Protein AF-A0A0L0FV87-F1 (afdb_monomer_lite)

Foldseek 3Di:
DPDPDDDDDDDDDDDDDDDPDPWDPPDPDGDDPPDDDADADPQADDPPPDDFDQDPVRDTDDHDNNLVVVLVFLLQFQAEKEWEALAADQQFFSDDDPPDDTDGNLRSVLVNLVSVYAYEYEYAAPDDDPDDPDDDDDCVPVRCLVVSCVSCVPRPRYHRDHDFDDDPPDDVCSNVDIPHWGKMWGWHDDPDPPDIDIDMDTDNDGNDPPD

pLDDT: mean 87.86, std 15.11, range [37.78, 98.88]

Structure (mmCIF, N/CA/C/O backbone):
data_AF-A0A0L0FV87-F1
#
_entry.id   AF-A0A0L0FV87-F1
#
loop_
_atom_site.group_PDB
_atom_site.id
_atom_site.type_symbol
_atom_site.label_atom_id
_atom_site.label_alt_id
_atom_site.label_comp_id
_atom_site.label_asym_id
_atom_site.label_entity_id
_atom_site.label_seq_id
_atom_site.pdbx_PDB_ins_code
_atom_site.Cartn_x
_atom_site.Cartn_y
_atom_site.Cartn_z
_atom_site.occupancy
_atom_site.B_iso_or_equiv
_atom_site.auth_seq_id
_atom_site.auth_comp_id
_atom_site.auth_asym_id
_atom_site.auth_atom_id
_atom_site.pdbx_PDB_model_num
ATOM 1 N N . ASP A 1 1 ? 39.972 -12.779 -46.687 1.00 51.38 1 ASP A N 1
ATOM 2 C CA . ASP A 1 1 ? 38.586 -12.333 -46.906 1.00 51.38 1 ASP A CA 1
ATOM 3 C C . ASP A 1 1 ? 37.640 -13.515 -46.941 1.00 51.38 1 ASP A C 1
ATOM 5 O O . ASP A 1 1 ? 37.664 -14.279 -47.894 1.00 51.38 1 ASP A O 1
ATOM 9 N N . ALA A 1 2 ? 36.873 -13.722 -45.868 1.00 57.19 2 ALA A N 1
ATOM 10 C CA . ALA A 1 2 ? 35.775 -14.685 -45.876 1.00 57.19 2 ALA A CA 1
ATOM 11 C C . ALA A 1 2 ? 34.543 -14.013 -46.504 1.00 57.19 2 ALA A C 1
ATOM 13 O O . ALA A 1 2 ? 34.156 -12.920 -46.086 1.00 57.19 2 ALA A O 1
ATOM 14 N N . ASP A 1 3 ? 33.984 -14.656 -47.527 1.00 66.50 3 ASP A N 1
ATOM 15 C CA . ASP A 1 3 ? 32.823 -14.216 -48.299 1.00 66.50 3 ASP A CA 1
ATOM 16 C C . ASP A 1 3 ? 31.587 -14.047 -47.391 1.00 66.50 3 ASP A C 1
ATOM 18 O O . ASP A 1 3 ? 31.070 -15.010 -46.827 1.00 66.50 3 ASP A O 1
ATOM 22 N N . LYS A 1 4 ? 31.136 -12.798 -47.217 1.00 66.44 4 LYS A N 1
ATOM 23 C CA . LYS A 1 4 ? 29.995 -12.398 -46.372 1.00 66.44 4 LYS A CA 1
ATOM 24 C C . LYS A 1 4 ? 28.644 -12.486 -47.108 1.00 66.44 4 LYS A C 1
ATOM 26 O O . LYS A 1 4 ? 27.713 -11.778 -46.733 1.00 66.44 4 LYS A O 1
ATOM 31 N N . SER A 1 5 ? 28.520 -13.262 -48.187 1.00 66.75 5 SER A N 1
ATOM 32 C CA . SER A 1 5 ? 27.417 -13.075 -49.143 1.00 66.75 5 SER A CA 1
ATOM 33 C C . SER A 1 5 ? 26.084 -13.768 -48.833 1.00 66.75 5 SER A C 1
ATOM 35 O O . SER A 1 5 ? 25.126 -13.495 -49.553 1.00 66.75 5 SER A O 1
ATOM 37 N N . ARG A 1 6 ? 25.947 -14.638 -47.816 1.00 73.44 6 ARG A N 1
ATOM 38 C CA . ARG A 1 6 ? 24.684 -15.392 -47.611 1.00 73.44 6 ARG A CA 1
ATOM 39 C C . ARG A 1 6 ? 24.345 -15.651 -46.143 1.00 73.44 6 ARG A C 1
ATOM 41 O O . ARG A 1 6 ? 24.712 -16.680 -45.588 1.00 73.44 6 ARG A O 1
ATOM 48 N N . GLY A 1 7 ? 23.632 -14.715 -45.522 1.00 82.56 7 GLY A N 1
ATOM 49 C CA . GLY A 1 7 ? 22.890 -14.979 -44.288 1.00 82.56 7 GLY A CA 1
ATOM 50 C C . GLY A 1 7 ? 21.449 -15.360 -44.627 1.00 82.56 7 GLY A C 1
ATOM 51 O O . GLY A 1 7 ? 20.784 -14.614 -45.341 1.00 82.56 7 GLY A O 1
ATOM 52 N N . GLU A 1 8 ? 20.972 -16.495 -44.123 1.00 84.75 8 GLU A N 1
ATOM 53 C CA . GLU A 1 8 ? 19.568 -16.915 -44.215 1.00 84.75 8 GLU A CA 1
ATOM 54 C C . GLU A 1 8 ? 18.928 -16.850 -42.822 1.00 84.75 8 GLU A C 1
ATOM 56 O O . GLU A 1 8 ? 19.581 -17.142 -41.817 1.00 84.75 8 GLU A O 1
ATOM 61 N N . ILE A 1 9 ? 17.656 -16.446 -42.748 1.00 88.81 9 ILE A N 1
ATOM 62 C CA . ILE A 1 9 ? 16.870 -16.437 -41.509 1.00 88.81 9 ILE A CA 1
ATOM 63 C C . ILE A 1 9 ? 15.623 -17.300 -41.699 1.00 88.81 9 ILE A C 1
ATOM 65 O O . ILE A 1 9 ? 14.860 -17.109 -42.645 1.00 88.81 9 ILE A O 1
ATOM 69 N N . HIS A 1 10 ? 15.420 -18.255 -40.794 1.00 90.12 10 HIS A N 1
ATOM 70 C CA . HIS A 1 10 ? 14.255 -19.136 -40.791 1.00 90.12 10 HIS A CA 1
ATOM 71 C C . HIS A 1 10 ? 13.263 -18.653 -39.732 1.00 90.12 10 HIS A C 1
ATOM 73 O O . HIS A 1 10 ? 13.571 -18.663 -38.542 1.00 90.12 10 HIS A O 1
ATOM 79 N N . LEU A 1 11 ? 12.079 -18.224 -40.170 1.00 94.25 11 LEU A N 1
ATOM 80 C CA . LEU A 1 11 ? 11.005 -17.713 -39.317 1.00 94.25 11 LEU A CA 1
ATOM 81 C C . LEU A 1 11 ? 9.706 -18.470 -39.614 1.00 94.25 11 LEU A C 1
ATOM 83 O O . LEU A 1 11 ? 9.438 -18.804 -40.767 1.00 94.25 11 LEU A O 1
ATOM 87 N N . SER A 1 12 ? 8.894 -18.692 -38.578 1.00 94.19 12 SER A N 1
ATOM 88 C CA . SER A 1 12 ? 7.494 -19.111 -38.704 1.00 94.19 12 SER A CA 1
ATOM 89 C C . SER A 1 12 ? 6.599 -18.025 -38.121 1.00 94.19 12 SER A C 1
ATOM 91 O O . SER A 1 12 ? 6.931 -17.441 -37.089 1.00 94.19 12 SER A O 1
ATOM 93 N N . ILE A 1 13 ? 5.477 -17.754 -38.782 1.00 95.06 13 ILE A N 1
ATOM 94 C CA . ILE A 1 13 ? 4.481 -16.774 -38.353 1.00 95.06 13 ILE A CA 1
ATOM 95 C C . ILE A 1 13 ? 3.130 -17.481 -38.341 1.00 95.06 13 ILE A C 1
ATOM 97 O O . ILE A 1 13 ? 2.745 -18.107 -39.328 1.00 95.06 13 ILE A O 1
ATOM 101 N N . HIS A 1 14 ? 2.419 -17.354 -37.226 1.00 92.12 14 HIS A N 1
ATOM 102 C CA . HIS A 1 14 ? 1.060 -17.847 -37.053 1.00 92.12 14 HIS A CA 1
ATOM 103 C C . HIS A 1 14 ? 0.159 -16.661 -36.716 1.00 92.12 14 HIS A C 1
ATOM 105 O O . HIS A 1 14 ? 0.528 -15.815 -35.904 1.00 92.12 14 HIS A O 1
ATOM 111 N N . TYR A 1 15 ? -0.992 -16.591 -37.376 1.00 93.50 15 TYR A N 1
ATOM 112 C CA . TYR A 1 15 ? -2.025 -15.594 -37.127 1.00 93.50 15 TYR A CA 1
ATOM 113 C C . TYR A 1 15 ? -3.210 -16.271 -36.447 1.00 93.50 15 TYR A C 1
ATOM 115 O O . TYR A 1 15 ? -3.633 -17.342 -36.888 1.00 93.50 15 TYR A O 1
ATOM 123 N N . THR A 1 16 ? -3.735 -15.623 -35.415 1.00 87.50 16 THR A N 1
ATOM 124 C CA . THR A 1 16 ? -4.948 -16.029 -34.707 1.00 87.50 16 THR A CA 1
ATOM 125 C C . THR A 1 16 ? -5.867 -14.814 -34.650 1.00 87.50 16 THR A C 1
ATOM 127 O O . THR A 1 16 ? -5.410 -13.720 -34.309 1.00 87.50 16 THR A O 1
ATOM 130 N N . ASP A 1 17 ? -7.138 -14.995 -35.012 1.00 89.69 17 ASP A N 1
ATOM 131 C CA . ASP A 1 17 ? -8.168 -13.972 -34.823 1.00 89.69 17 ASP A CA 1
ATOM 132 C C . ASP A 1 17 ? -8.374 -13.682 -33.328 1.00 89.69 17 ASP A C 1
ATOM 134 O O . ASP A 1 17 ? -8.123 -14.536 -32.478 1.00 89.69 17 ASP A O 1
ATOM 138 N N . SER A 1 18 ? -8.819 -12.471 -32.990 1.00 85.50 18 SER A N 1
ATOM 139 C CA . SER A 1 18 ? -9.121 -12.127 -31.598 1.00 85.50 18 SER A CA 1
ATOM 140 C C . SER A 1 18 ? -10.322 -12.925 -31.094 1.00 85.50 18 SER A C 1
ATOM 142 O O . SER A 1 18 ? -11.379 -12.903 -31.727 1.00 85.50 18 SER A O 1
ATOM 144 N N . GLU A 1 19 ? -10.180 -13.560 -29.936 1.00 84.00 19 GLU A N 1
ATOM 145 C CA . GLU A 1 19 ? -11.282 -14.189 -29.209 1.00 84.00 19 GLU A CA 1
ATOM 146 C C . GLU A 1 19 ? -11.820 -13.234 -28.132 1.00 84.00 19 GLU A C 1
ATOM 148 O O . GLU A 1 19 ? -11.067 -12.443 -27.559 1.00 84.00 19 GLU A O 1
ATOM 153 N N . ASP A 1 20 ? -13.125 -13.307 -27.855 1.00 80.88 20 ASP A N 1
ATOM 154 C CA . ASP A 1 20 ? -13.758 -12.580 -26.749 1.00 80.88 20 ASP A CA 1
ATOM 155 C C . ASP A 1 20 ? -13.555 -13.358 -25.436 1.00 80.88 20 ASP A C 1
ATOM 157 O O . ASP A 1 20 ? -14.453 -14.061 -24.966 1.00 80.88 20 ASP A O 1
ATOM 161 N N . ASP A 1 21 ? -12.364 -13.237 -24.848 1.00 85.19 21 ASP A N 1
ATOM 162 C CA . ASP A 1 21 ? -12.059 -13.711 -23.493 1.00 85.19 21 ASP A CA 1
ATOM 163 C C . ASP A 1 21 ? -11.802 -12.521 -22.550 1.00 85.19 21 ASP A C 1
ATOM 165 O O . ASP A 1 21 ? -11.251 -11.486 -22.932 1.00 85.19 21 ASP A O 1
ATOM 169 N N . ILE A 1 22 ? -12.233 -12.659 -21.297 1.00 87.50 22 ILE A N 1
ATOM 170 C CA . ILE A 1 22 ? -11.966 -11.701 -20.222 1.00 87.50 22 ILE A CA 1
ATOM 171 C C . ILE A 1 22 ? -10.586 -11.914 -19.589 1.00 87.50 22 ILE A C 1
ATOM 173 O O . ILE A 1 22 ? -10.073 -11.004 -18.931 1.00 87.50 22 ILE A O 1
ATOM 177 N N . GLU A 1 23 ? -9.997 -13.106 -19.730 1.00 90.94 23 GLU A N 1
ATOM 178 C CA . GLU A 1 23 ? -8.660 -13.403 -19.227 1.00 90.94 23 GLU A CA 1
ATOM 179 C C . GLU A 1 23 ? -7.575 -12.904 -20.182 1.00 90.94 23 GLU A C 1
ATOM 181 O O . GLU A 1 23 ? -7.636 -13.080 -21.394 1.00 90.94 23 GLU A O 1
ATOM 186 N N . VAL A 1 24 ? -6.553 -12.256 -19.616 1.00 91.06 24 VAL A N 1
ATOM 187 C CA . VAL A 1 24 ? -5.403 -11.777 -20.386 1.00 91.06 24 VAL A CA 1
ATOM 188 C C . VAL A 1 24 ? -4.385 -12.921 -20.503 1.00 91.06 24 VAL A C 1
ATOM 190 O O . VAL A 1 24 ? -3.790 -13.289 -19.479 1.00 91.06 24 VAL A O 1
ATOM 193 N N . PRO A 1 25 ? -4.145 -13.469 -21.712 1.00 89.88 25 PRO A N 1
ATOM 194 C CA . PRO A 1 25 ? -3.215 -14.577 -21.906 1.00 89.88 25 PRO A CA 1
ATOM 195 C C . PRO A 1 25 ? -1.758 -14.147 -21.676 1.00 89.88 25 PRO A C 1
ATOM 197 O O . PRO A 1 25 ? -1.435 -12.959 -21.644 1.00 89.88 25 PRO A O 1
ATOM 200 N N . ASP A 1 26 ? -0.867 -15.129 -21.517 1.00 91.00 26 ASP A N 1
ATOM 201 C CA . ASP A 1 26 ? 0.590 -14.942 -21.400 1.00 91.00 26 ASP A CA 1
ATOM 202 C C . ASP A 1 26 ? 1.045 -13.992 -20.271 1.00 91.00 26 ASP A C 1
ATOM 204 O O . ASP A 1 26 ? 2.092 -13.341 -20.342 1.00 91.00 26 ASP A O 1
ATOM 208 N N . THR A 1 27 ? 0.277 -13.927 -19.182 1.00 95.62 27 THR A N 1
ATOM 209 C CA . THR A 1 27 ? 0.610 -13.133 -17.995 1.00 95.62 27 THR A CA 1
ATOM 210 C C . THR A 1 27 ? 1.276 -13.975 -16.903 1.00 95.62 27 THR A C 1
ATOM 212 O O . THR A 1 27 ? 1.050 -15.174 -16.763 1.00 95.62 27 THR A O 1
ATOM 215 N N . TYR A 1 28 ? 2.130 -13.341 -16.089 1.00 96.88 28 TYR A N 1
ATOM 216 C CA . TYR A 1 28 ? 2.837 -14.026 -14.995 1.00 96.88 28 TYR A CA 1
ATOM 217 C C . TYR A 1 28 ? 1.890 -14.519 -13.885 1.00 96.88 28 TYR A C 1
ATOM 219 O O . TYR A 1 28 ? 2.163 -15.526 -13.233 1.00 96.88 28 TYR A O 1
ATOM 227 N N . PHE A 1 29 ? 0.790 -13.797 -13.649 1.00 95.25 29 PHE A N 1
ATOM 228 C CA . PHE A 1 29 ? -0.231 -14.165 -12.674 1.00 95.25 29 PHE A CA 1
ATOM 229 C C . PHE A 1 29 ? -1.539 -14.481 -13.406 1.00 95.25 29 PHE A C 1
ATOM 231 O O . PHE A 1 29 ? -2.078 -13.568 -14.027 1.00 95.25 29 PHE A O 1
ATOM 238 N N . PRO A 1 30 ? -2.069 -15.713 -13.295 1.00 94.06 30 PRO A N 1
ATOM 239 C CA . PRO A 1 30 ? -3.343 -16.067 -13.915 1.00 94.06 30 PRO A CA 1
ATOM 240 C C . PRO A 1 30 ? -4.512 -15.366 -13.215 1.00 94.06 30 PRO A C 1
ATOM 242 O O . PRO A 1 30 ? -4.378 -14.902 -12.069 1.00 94.06 30 PRO A O 1
ATOM 245 N N . MET A 1 31 ? -5.675 -15.337 -13.870 1.00 93.88 31 MET A N 1
ATOM 246 C CA . MET A 1 31 ? -6.897 -14.820 -13.266 1.00 93.88 31 MET A CA 1
ATOM 247 C C . MET A 1 31 ? -7.238 -15.587 -11.981 1.00 93.88 31 MET A C 1
ATOM 249 O O . MET A 1 31 ? -7.059 -16.800 -11.863 1.00 93.88 31 MET A O 1
ATOM 253 N N . ARG A 1 32 ? -7.724 -14.858 -10.972 1.00 93.69 32 ARG A N 1
ATOM 254 C CA . ARG A 1 32 ? -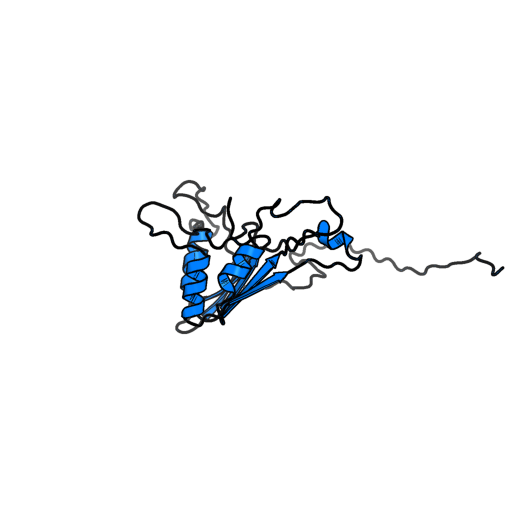8.222 -15.441 -9.723 1.00 93.69 32 ARG A CA 1
ATOM 255 C C . ARG A 1 32 ? -9.692 -15.113 -9.558 1.00 93.69 32 ARG A C 1
ATOM 257 O O . ARG A 1 32 ? -10.078 -13.947 -9.584 1.00 93.69 32 ARG A O 1
ATOM 264 N N . GLU A 1 33 ? -10.486 -16.139 -9.306 1.00 92.56 33 GLU A N 1
ATOM 265 C CA . GLU A 1 33 ? -11.911 -15.995 -9.032 1.00 92.56 33 GLU A CA 1
ATOM 266 C C . GLU A 1 33 ? -12.184 -15.741 -7.544 1.00 92.56 33 GLU A C 1
ATOM 268 O O . GLU A 1 33 ? -11.339 -15.975 -6.676 1.00 92.56 33 GLU A O 1
ATOM 273 N N . ASN A 1 34 ? -13.402 -15.287 -7.237 1.00 91.88 34 ASN A N 1
ATOM 274 C CA . ASN A 1 34 ? -13.899 -15.086 -5.868 1.00 91.88 34 ASN A CA 1
ATOM 275 C C . ASN A 1 34 ? -13.109 -14.051 -5.036 1.00 91.88 34 ASN A C 1
ATOM 277 O O . ASN A 1 34 ? -13.211 -14.014 -3.807 1.00 91.88 34 ASN A O 1
ATOM 281 N N . GLY A 1 35 ? -12.336 -13.184 -5.697 1.00 90.12 35 GLY A N 1
ATOM 282 C CA . GLY A 1 35 ? -11.713 -12.017 -5.081 1.00 90.12 35 GLY A CA 1
ATOM 283 C C . GLY A 1 35 ? -12.731 -10.912 -4.791 1.00 90.12 35 GLY A C 1
ATOM 284 O O . GLY A 1 35 ? -13.711 -10.741 -5.514 1.00 90.12 35 GLY A O 1
ATOM 285 N N . LYS A 1 36 ? -12.484 -10.124 -3.741 1.00 92.50 36 LYS A N 1
ATOM 286 C CA . LYS A 1 36 ? -13.238 -8.895 -3.472 1.00 92.50 36 LYS A CA 1
ATOM 287 C C . LYS A 1 36 ? -12.336 -7.692 -3.708 1.00 92.50 36 LYS A C 1
ATOM 289 O O . LYS A 1 36 ? -11.344 -7.528 -3.002 1.00 92.50 36 LYS A O 1
ATOM 294 N N . CYS A 1 37 ? -12.698 -6.873 -4.687 1.00 93.94 37 CYS A N 1
ATOM 295 C CA . CYS A 1 37 ? -12.021 -5.620 -4.994 1.00 93.94 37 CYS A CA 1
ATOM 296 C C . CYS A 1 37 ? -12.815 -4.450 -4.406 1.00 93.94 37 CYS A C 1
ATOM 298 O O . CYS A 1 37 ? -14.046 -4.441 -4.469 1.00 93.94 37 CYS A O 1
ATOM 300 N N . TYR A 1 38 ? -12.103 -3.487 -3.830 1.00 94.56 38 TYR A N 1
ATOM 301 C CA . TYR A 1 38 ? -12.659 -2.232 -3.343 1.00 94.56 38 TYR A CA 1
ATOM 302 C C . TYR A 1 38 ? -12.065 -1.109 -4.183 1.00 94.56 38 TYR A C 1
ATOM 304 O O . TYR A 1 38 ? -10.848 -1.046 -4.356 1.00 94.56 38 TYR A O 1
ATOM 312 N N . LEU A 1 39 ? -12.930 -0.260 -4.731 1.00 95.44 39 LEU A N 1
ATOM 313 C CA . LEU A 1 39 ? -12.520 0.878 -5.540 1.00 95.44 39 LEU A CA 1
ATOM 314 C C . LEU A 1 39 ? -12.560 2.119 -4.663 1.00 95.44 39 LEU A C 1
ATOM 316 O O . LEU A 1 39 ? -13.617 2.471 -4.134 1.00 95.44 39 LEU A O 1
ATOM 320 N N . TYR A 1 40 ? -11.407 2.755 -4.520 1.00 97.19 40 TYR A N 1
ATOM 321 C CA . TYR A 1 40 ? -11.277 4.006 -3.801 1.00 97.19 40 TYR A CA 1
ATOM 322 C C . TYR A 1 40 ? -11.178 5.158 -4.791 1.00 97.19 40 TYR A C 1
ATOM 324 O O . TYR A 1 40 ? -10.335 5.140 -5.690 1.00 97.19 40 TYR A O 1
ATOM 332 N N . GLN A 1 41 ? -12.045 6.147 -4.607 1.00 96.25 41 GLN A N 1
ATOM 333 C CA . GLN A 1 41 ? -11.916 7.446 -5.240 1.00 96.25 41 GLN A CA 1
ATOM 334 C C . GLN A 1 41 ? -11.178 8.355 -4.258 1.00 96.25 41 GLN A C 1
ATOM 336 O O . GLN A 1 41 ? -11.672 8.597 -3.157 1.00 96.25 41 GLN A O 1
ATOM 341 N N . ASP A 1 42 ? -9.982 8.786 -4.662 1.00 96.69 42 ASP A N 1
ATOM 342 C CA . ASP A 1 42 ? -9.060 9.606 -3.874 1.00 96.69 42 ASP A CA 1
ATOM 343 C C . ASP A 1 42 ? -8.625 8.966 -2.534 1.00 96.69 42 ASP A C 1
ATOM 345 O O . ASP A 1 42 ? -8.915 7.802 -2.230 1.00 96.69 42 ASP A O 1
ATOM 349 N N . ALA A 1 43 ? -7.835 9.697 -1.740 1.00 97.00 43 ALA A N 1
ATOM 350 C CA . ALA A 1 43 ? -7.433 9.258 -0.401 1.00 97.00 43 ALA A CA 1
ATOM 351 C C . ALA A 1 43 ? -8.617 9.278 0.587 1.00 97.00 43 ALA A C 1
ATOM 353 O O . ALA A 1 43 ? -8.705 8.434 1.489 1.00 97.00 43 ALA A O 1
ATOM 354 N N . HIS A 1 44 ? -9.528 10.234 0.396 1.00 95.94 44 HIS A N 1
ATOM 355 C CA . HIS A 1 44 ? -10.695 10.508 1.225 1.00 95.94 44 HIS A CA 1
ATOM 356 C C . HIS A 1 44 ? -11.751 11.281 0.417 1.00 95.94 44 HIS A C 1
ATOM 358 O O . HIS A 1 44 ? -11.416 11.921 -0.575 1.00 95.94 44 HIS A O 1
ATOM 364 N N . HIS A 1 45 ? -12.999 11.243 0.879 1.00 94.50 45 HIS A N 1
ATOM 365 C CA . HIS A 1 45 ? -14.098 12.098 0.432 1.00 94.50 45 HIS A CA 1
ATOM 366 C C . HIS A 1 45 ? -15.038 12.357 1.616 1.00 94.50 45 HIS A C 1
ATOM 368 O O . HIS A 1 45 ? -15.179 11.507 2.510 1.00 94.50 45 HIS A O 1
ATOM 374 N N . GLU A 1 46 ? -15.705 13.503 1.599 1.00 93.19 46 GLU A N 1
ATOM 375 C CA . GLU A 1 46 ? -16.732 13.850 2.575 1.00 93.19 46 GLU A CA 1
ATOM 376 C C . GLU A 1 46 ? -18.080 13.209 2.222 1.00 93.19 46 GLU A C 1
ATOM 378 O O . GLU A 1 46 ? -18.365 12.835 1.078 1.00 93.19 46 GLU A O 1
ATOM 383 N N . GLU A 1 47 ? -18.942 13.069 3.228 1.00 91.12 47 GLU A N 1
ATOM 384 C CA . GLU A 1 47 ? -20.273 12.504 3.016 1.00 91.12 47 GLU A CA 1
ATOM 385 C C . GLU A 1 47 ? -21.088 13.354 2.031 1.00 91.12 47 GLU A C 1
ATOM 387 O O . GLU A 1 47 ? -21.278 14.556 2.217 1.00 91.12 47 GLU A O 1
ATOM 392 N N . GLY A 1 48 ? -21.613 12.705 0.990 1.00 92.56 48 GLY A N 1
ATOM 393 C CA . GLY A 1 48 ? -22.438 13.346 -0.036 1.00 92.56 48 GLY A CA 1
ATOM 394 C C . GLY A 1 48 ? -21.678 13.957 -1.219 1.00 92.56 48 GLY A C 1
ATOM 395 O O . GLY A 1 48 ? -22.333 14.410 -2.154 1.00 92.56 48 GLY A O 1
ATOM 396 N N . GLU A 1 49 ? -20.340 13.938 -1.237 1.00 95.12 49 GLU A N 1
ATOM 397 C CA . GLU A 1 49 ? -19.561 14.420 -2.394 1.00 95.12 49 GLU A CA 1
ATOM 398 C C . GLU A 1 49 ? -19.645 13.481 -3.602 1.00 95.12 49 GLU A C 1
ATOM 400 O O . GLU A 1 49 ? -19.608 13.917 -4.754 1.00 95.12 49 GLU A O 1
ATOM 405 N N . LEU A 1 50 ? -19.766 12.179 -3.343 1.00 95.56 50 LEU A N 1
ATOM 406 C CA . LEU A 1 50 ? -19.808 11.154 -4.379 1.00 95.56 50 LEU A CA 1
ATOM 407 C C . LEU A 1 50 ? -21.249 10.794 -4.767 1.00 95.56 50 LEU A C 1
ATOM 409 O O . LEU A 1 50 ? -22.151 10.808 -3.924 1.00 95.56 50 LEU A O 1
ATOM 413 N N . PRO A 1 51 ? -21.493 10.425 -6.039 1.00 95.06 51 PRO A N 1
ATOM 414 C CA . PRO A 1 51 ? -22.833 10.104 -6.505 1.00 95.06 51 PRO A CA 1
ATOM 415 C C . PRO A 1 51 ? -23.384 8.843 -5.832 1.00 95.06 51 PRO A C 1
ATOM 417 O O . PRO A 1 51 ? -22.661 7.881 -5.554 1.00 95.06 51 PRO A O 1
ATOM 420 N N . VAL A 1 52 ? -24.704 8.817 -5.647 1.00 95.62 52 VAL A N 1
ATOM 421 C CA . VAL A 1 52 ? -25.433 7.618 -5.226 1.00 95.62 52 VAL A CA 1
ATOM 422 C C . VAL A 1 52 ? -25.472 6.637 -6.396 1.00 95.62 52 VAL A C 1
ATOM 424 O O . VAL A 1 52 ? -26.073 6.919 -7.431 1.00 95.62 52 VAL A O 1
ATOM 427 N N . ILE A 1 53 ? -24.845 5.472 -6.228 1.00 94.88 53 ILE A N 1
ATOM 428 C CA . ILE A 1 53 ? -24.821 4.415 -7.244 1.00 94.88 53 ILE A CA 1
ATOM 429 C C . ILE A 1 53 ? -25.697 3.256 -6.768 1.00 94.88 53 ILE A C 1
ATOM 431 O O . ILE A 1 53 ? -25.401 2.626 -5.752 1.00 94.88 53 ILE A O 1
ATOM 435 N N . THR A 1 54 ? -26.762 2.943 -7.505 1.00 96.50 54 THR A N 1
ATOM 436 C CA . THR A 1 54 ? -27.591 1.756 -7.253 1.00 96.50 54 THR A CA 1
ATOM 437 C C . THR A 1 54 ? -27.020 0.558 -8.001 1.00 96.50 54 THR A C 1
ATOM 439 O O . THR A 1 54 ? -26.861 0.583 -9.220 1.00 96.50 54 THR A O 1
ATOM 442 N N . ARG A 1 55 ? -26.694 -0.502 -7.264 1.00 94.25 55 ARG A N 1
ATOM 443 C CA . ARG A 1 55 ? -26.167 -1.755 -7.813 1.00 94.25 55 ARG A CA 1
ATOM 444 C C . ARG A 1 55 ? -27.300 -2.600 -8.400 1.00 94.25 55 ARG A C 1
ATOM 446 O O . ARG A 1 55 ? -28.472 -2.392 -8.093 1.00 94.25 55 ARG A O 1
ATOM 453 N N . SER A 1 56 ? -26.949 -3.602 -9.204 1.00 95.25 56 SER A N 1
ATOM 454 C CA . SER A 1 56 ? -27.913 -4.539 -9.805 1.00 95.25 56 SER A CA 1
ATOM 455 C C . SER A 1 56 ? -28.732 -5.335 -8.779 1.00 95.25 56 SER A C 1
ATOM 457 O O . SER A 1 56 ? -29.826 -5.790 -9.096 1.00 95.25 56 SER A O 1
ATOM 459 N N . ASP A 1 57 ? -28.242 -5.469 -7.542 1.00 95.44 57 ASP A N 1
ATOM 460 C CA . ASP A 1 57 ? -28.964 -6.077 -6.417 1.00 95.44 57 ASP A CA 1
ATOM 461 C C . ASP A 1 57 ? -29.923 -5.103 -5.698 1.00 95.44 57 ASP A C 1
ATOM 463 O O . ASP A 1 57 ? -30.475 -5.437 -4.650 1.00 95.44 57 ASP A O 1
ATOM 467 N N . GLY A 1 58 ? -30.109 -3.892 -6.236 1.00 96.00 58 GLY A N 1
ATOM 468 C CA . GLY A 1 5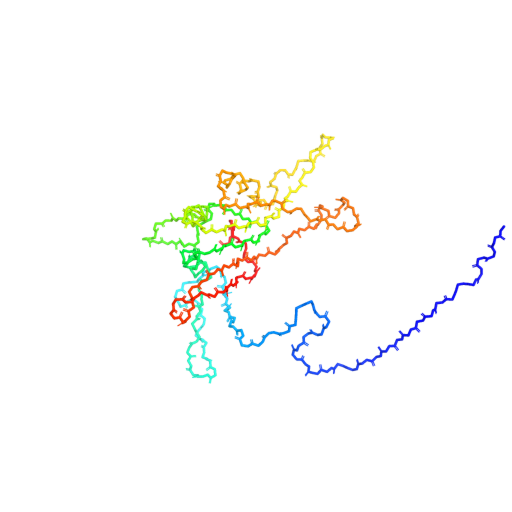8 ? -30.969 -2.843 -5.687 1.00 96.00 58 GLY A CA 1
ATOM 469 C C . GLY A 1 58 ? -30.373 -2.087 -4.496 1.00 96.00 58 GLY A C 1
ATOM 470 O O . GLY A 1 58 ? -31.004 -1.157 -3.997 1.00 96.00 58 GLY A O 1
ATOM 471 N N . LYS A 1 59 ? -29.171 -2.449 -4.026 1.00 96.06 59 LYS A N 1
ATOM 472 C CA . LYS A 1 59 ? -28.517 -1.776 -2.896 1.00 96.06 59 LYS A CA 1
ATOM 473 C C . LYS A 1 59 ? -27.686 -0.588 -3.365 1.00 96.06 59 LYS A C 1
ATOM 475 O O . LYS A 1 59 ? -27.074 -0.620 -4.433 1.00 96.06 59 LYS A O 1
ATOM 480 N N . THR A 1 60 ? -27.593 0.433 -2.524 1.00 95.38 60 THR A N 1
ATOM 481 C CA . THR A 1 60 ? -26.658 1.543 -2.731 1.00 95.38 60 THR A CA 1
ATOM 482 C C . THR A 1 60 ? -25.218 1.064 -2.541 1.00 95.38 60 THR A C 1
ATOM 484 O O . THR A 1 60 ? -24.914 0.342 -1.589 1.00 95.38 60 THR A O 1
ATOM 487 N N . TYR A 1 61 ? -24.329 1.443 -3.456 1.00 94.00 61 TYR A N 1
ATOM 488 C CA . TYR A 1 61 ? -22.890 1.254 -3.315 1.00 94.00 61 TYR A CA 1
ATOM 489 C C . TYR A 1 61 ? -22.361 2.142 -2.187 1.00 94.00 61 TYR A C 1
ATOM 491 O O . TYR A 1 61 ? -22.603 3.347 -2.178 1.00 94.00 61 TYR A O 1
ATOM 499 N N . ALA A 1 62 ? -21.643 1.538 -1.243 1.00 93.31 62 ALA A N 1
ATOM 500 C CA . ALA A 1 62 ? -20.942 2.269 -0.199 1.00 93.31 62 ALA A CA 1
ATOM 501 C C . ALA A 1 62 ? -19.535 2.609 -0.700 1.00 93.31 62 ALA A C 1
ATOM 503 O O . ALA A 1 62 ? -18.736 1.702 -0.945 1.00 93.31 62 ALA A O 1
ATOM 504 N N . HIS A 1 63 ? -19.255 3.901 -0.866 1.00 95.25 63 HIS A N 1
ATOM 505 C CA . HIS A 1 63 ? -17.923 4.382 -1.222 1.00 95.25 63 HIS A CA 1
ATOM 506 C C . HIS A 1 63 ? -16.967 4.189 -0.045 1.00 95.25 63 HIS A C 1
ATOM 508 O O . HIS A 1 63 ? -17.301 4.512 1.093 1.00 95.25 63 HIS A O 1
ATOM 514 N N . GLY A 1 64 ? -15.786 3.637 -0.317 1.00 94.31 64 GLY A N 1
ATOM 515 C CA . GLY A 1 64 ? -14.754 3.452 0.700 1.00 94.31 64 GLY A CA 1
ATOM 516 C C . GLY A 1 64 ? -13.902 4.705 0.885 1.00 94.31 64 GLY A C 1
ATOM 517 O O . GLY A 1 64 ? -13.721 5.484 -0.053 1.00 94.31 64 GLY A O 1
ATOM 518 N N . LYS A 1 65 ? -13.328 4.880 2.078 1.00 96.19 65 LYS A N 1
ATOM 519 C CA . LYS A 1 65 ? -12.407 5.988 2.392 1.00 96.19 65 LYS A CA 1
ATOM 520 C C . LYS A 1 65 ? -10.994 5.433 2.533 1.00 96.19 65 LYS A C 1
ATOM 522 O O . LYS A 1 65 ? -10.639 4.917 3.590 1.00 96.19 65 LYS A O 1
ATOM 527 N N . CYS A 1 66 ? -10.210 5.510 1.454 1.00 97.88 66 CYS A N 1
ATOM 528 C CA . CYS A 1 66 ? -8.955 4.767 1.276 1.00 97.88 66 CYS A CA 1
ATOM 529 C C . CYS A 1 66 ? -8.030 4.821 2.494 1.00 97.88 66 CYS A C 1
ATOM 531 O O . CYS A 1 66 ? -7.682 3.784 3.057 1.00 97.88 66 CYS A O 1
ATOM 533 N N . TRP A 1 67 ? -7.648 6.027 2.918 1.00 97.81 67 TRP A N 1
ATOM 534 C CA . TRP A 1 67 ? -6.673 6.207 3.991 1.00 97.81 67 TRP A CA 1
ATOM 535 C C . TRP A 1 67 ? -7.242 5.925 5.382 1.00 97.81 67 TRP A C 1
ATOM 537 O O . TRP A 1 67 ? -6.507 5.450 6.246 1.00 97.81 67 TRP A O 1
ATOM 547 N N . MET A 1 68 ? -8.546 6.133 5.587 1.00 96.25 68 MET A N 1
ATOM 548 C CA . MET A 1 68 ? -9.215 5.759 6.838 1.00 96.25 68 MET A CA 1
ATOM 549 C C . MET A 1 68 ? -9.276 4.240 7.000 1.00 96.25 68 MET A C 1
ATOM 551 O O . MET A 1 68 ? -8.872 3.709 8.028 1.00 96.25 68 MET A O 1
ATOM 555 N N . GLU A 1 69 ? -9.698 3.523 5.960 1.00 97.19 69 GLU A N 1
ATOM 556 C CA . GLU A 1 69 ? -9.733 2.060 6.000 1.00 97.19 69 GLU A CA 1
ATOM 557 C C . GLU A 1 69 ? -8.325 1.457 6.047 1.00 97.19 69 GLU A C 1
ATOM 559 O O . GLU A 1 69 ? -8.106 0.447 6.716 1.00 97.19 69 GLU A O 1
ATOM 564 N N . LEU A 1 70 ? -7.347 2.064 5.363 1.00 98.44 70 LEU A N 1
ATOM 565 C CA . LEU A 1 70 ? -5.948 1.657 5.476 1.00 98.44 70 LEU A CA 1
ATOM 566 C C . LEU A 1 70 ? -5.442 1.821 6.915 1.00 98.44 70 LEU A C 1
ATOM 568 O O . LEU A 1 70 ? -4.789 0.913 7.426 1.00 98.44 70 LEU A O 1
ATOM 572 N N . TYR A 1 71 ? -5.754 2.943 7.570 1.00 97.94 71 TYR A N 1
ATOM 573 C CA . TYR A 1 71 ? -5.425 3.172 8.976 1.00 97.94 71 TYR A CA 1
ATOM 574 C C . TYR A 1 71 ? -6.019 2.082 9.877 1.00 97.94 71 TYR A C 1
ATOM 576 O O . TYR A 1 71 ? -5.280 1.459 10.645 1.00 97.94 71 TYR A O 1
ATOM 584 N N . ASP A 1 72 ? -7.314 1.789 9.736 1.00 97.19 72 ASP A N 1
ATOM 585 C CA . ASP A 1 72 ? -7.987 0.758 10.532 1.00 97.19 72 ASP A CA 1
ATOM 586 C C . ASP A 1 72 ? -7.331 -0.616 10.341 1.00 97.19 72 ASP A C 1
ATOM 588 O O . ASP A 1 72 ? -7.073 -1.338 11.309 1.00 97.19 72 ASP A O 1
ATOM 592 N N . HIS A 1 73 ? -6.989 -0.969 9.100 1.00 98.25 73 HIS A N 1
ATOM 593 C CA . HIS A 1 73 ? -6.314 -2.229 8.809 1.00 98.25 73 HIS A CA 1
ATOM 594 C C . HIS A 1 73 ? -4.876 -2.285 9.341 1.00 98.25 73 HIS A C 1
ATOM 596 O O . HIS A 1 73 ? -4.488 -3.316 9.891 1.00 98.25 73 HIS A O 1
ATOM 602 N N . LEU A 1 74 ? -4.101 -1.199 9.242 1.00 98.56 74 LEU A N 1
ATOM 603 C CA . LEU A 1 74 ? -2.755 -1.121 9.824 1.00 98.56 74 LEU A CA 1
ATOM 604 C C . LEU A 1 74 ? -2.806 -1.315 11.342 1.00 98.56 74 LEU A C 1
ATOM 606 O O . LEU A 1 74 ? -2.018 -2.077 11.906 1.00 98.56 74 LEU A O 1
ATOM 610 N N . MET A 1 75 ? -3.767 -0.668 12.003 1.00 97.81 75 MET A N 1
ATOM 611 C CA . MET A 1 75 ? -3.972 -0.795 13.444 1.00 97.81 75 MET A CA 1
ATOM 612 C C . MET A 1 75 ? -4.409 -2.210 13.838 1.00 97.81 75 MET A C 1
ATOM 614 O O . MET A 1 75 ? -3.982 -2.711 14.882 1.00 97.81 75 MET A O 1
ATOM 618 N N . ALA A 1 76 ? -5.191 -2.881 12.990 1.00 97.94 76 ALA A N 1
ATOM 619 C CA . ALA A 1 76 ? -5.666 -4.244 13.209 1.00 97.94 76 ALA A CA 1
ATOM 620 C C . ALA A 1 76 ? -4.661 -5.349 12.832 1.00 97.94 76 ALA A C 1
ATOM 622 O O . ALA A 1 76 ? -4.915 -6.510 13.160 1.00 97.94 76 ALA A O 1
ATOM 623 N N . ALA A 1 77 ? -3.563 -5.043 12.133 1.00 98.44 77 ALA A N 1
ATOM 624 C CA . ALA A 1 77 ? -2.558 -6.031 11.734 1.00 98.44 77 ALA A CA 1
ATOM 625 C C . ALA A 1 77 ? -1.865 -6.662 12.956 1.00 98.44 77 ALA A C 1
ATOM 627 O O . ALA A 1 77 ? -1.572 -5.979 13.935 1.00 98.44 77 ALA A O 1
ATOM 628 N N . GLU A 1 78 ? -1.584 -7.963 12.916 1.00 98.12 78 GLU A N 1
ATOM 629 C CA . GLU A 1 78 ? -1.004 -8.699 14.054 1.00 98.12 78 GLU A CA 1
ATOM 630 C C . GLU A 1 78 ? 0.227 -9.523 13.670 1.00 98.12 78 GLU A C 1
ATOM 632 O O . GLU A 1 78 ? 0.970 -9.954 14.545 1.00 98.12 78 GLU A O 1
ATOM 637 N N . SER A 1 79 ? 0.468 -9.766 12.379 1.00 98.12 79 SER A N 1
ATOM 638 C CA . SER A 1 79 ? 1.546 -10.651 11.924 1.00 98.12 79 SER A CA 1
ATOM 639 C C . SER A 1 79 ? 2.574 -9.931 11.060 1.00 98.12 79 SER A C 1
ATOM 641 O O . SER A 1 79 ? 3.775 -10.010 11.336 1.00 98.12 79 SER A O 1
ATOM 643 N N . PHE A 1 80 ? 2.135 -9.244 10.005 1.00 98.81 80 PHE A N 1
ATOM 644 C CA . PHE A 1 80 ? 3.024 -8.572 9.072 1.00 98.81 80 PHE A CA 1
ATOM 645 C C . PHE A 1 80 ? 2.393 -7.363 8.374 1.00 98.81 80 PHE A C 1
ATOM 647 O O . PHE A 1 80 ? 1.195 -7.323 8.104 1.00 98.81 80 PHE A O 1
ATOM 654 N N . ILE A 1 81 ? 3.250 -6.411 8.004 1.00 98.88 81 ILE A N 1
ATOM 655 C CA . ILE A 1 81 ? 2.923 -5.274 7.137 1.00 98.88 81 ILE A CA 1
ATOM 656 C C . ILE A 1 81 ? 4.046 -5.126 6.108 1.00 98.88 81 ILE A C 1
ATOM 658 O O . ILE A 1 81 ? 5.201 -4.893 6.463 1.00 98.88 81 ILE A O 1
ATOM 662 N N . TYR A 1 82 ? 3.728 -5.254 4.825 1.00 98.81 82 TYR A N 1
ATOM 663 C CA . TYR A 1 82 ? 4.659 -5.053 3.717 1.00 98.81 82 TYR A CA 1
ATOM 664 C C . TYR A 1 82 ? 4.271 -3.811 2.933 1.00 98.81 82 TYR A C 1
ATOM 666 O O . TYR A 1 82 ? 3.139 -3.707 2.472 1.00 98.81 82 TYR A O 1
ATOM 674 N N . ILE A 1 83 ? 5.209 -2.881 2.775 1.00 98.69 83 ILE A N 1
ATOM 675 C CA . ILE A 1 83 ? 4.992 -1.615 2.074 1.00 98.69 83 ILE A CA 1
ATOM 676 C C . ILE A 1 83 ? 5.961 -1.533 0.903 1.00 98.69 83 ILE A C 1
ATOM 678 O O . ILE A 1 83 ? 7.166 -1.738 1.054 1.00 98.69 83 ILE A O 1
ATOM 682 N N . THR A 1 84 ? 5.440 -1.196 -0.268 1.00 98.38 84 THR A N 1
ATOM 683 C CA . THR A 1 84 ? 6.249 -0.760 -1.401 1.00 98.38 84 THR A CA 1
ATOM 684 C C . THR A 1 84 ? 5.781 0.621 -1.814 1.00 98.38 84 THR A C 1
ATOM 686 O O . THR A 1 84 ? 4.580 0.811 -1.997 1.00 98.38 84 THR A O 1
ATOM 689 N N . GLY A 1 85 ? 6.702 1.555 -1.992 1.00 96.56 85 GLY A N 1
ATOM 690 C CA . GLY A 1 85 ? 6.367 2.909 -2.416 1.00 96.56 85 GLY A CA 1
ATOM 691 C C . GLY A 1 85 ? 7.438 3.465 -3.332 1.00 96.56 85 GLY A C 1
ATOM 692 O O . GLY A 1 85 ? 8.623 3.147 -3.188 1.00 96.56 85 GLY A O 1
ATOM 693 N N . TRP A 1 86 ? 7.008 4.310 -4.263 1.00 95.06 86 TRP A N 1
ATOM 694 C CA . TRP A 1 86 ? 7.936 5.206 -4.941 1.00 95.06 86 TRP A CA 1
ATOM 695 C C . TRP A 1 86 ? 8.451 6.262 -3.956 1.00 95.06 86 TRP A C 1
ATOM 697 O O . TRP A 1 86 ? 9.629 6.594 -3.985 1.00 95.06 86 TRP A O 1
ATOM 707 N N . SER A 1 87 ? 7.579 6.704 -3.045 1.00 94.31 87 SER A N 1
ATOM 708 C CA . SER A 1 87 ? 7.900 7.537 -1.887 1.00 94.31 87 SER A CA 1
ATOM 709 C C . SER A 1 87 ? 7.121 7.028 -0.674 1.00 94.31 87 SER A C 1
ATOM 711 O O . SER A 1 87 ? 5.976 6.585 -0.793 1.00 94.31 87 SER A O 1
ATOM 713 N N . VAL A 1 88 ? 7.748 7.062 0.498 1.00 95.94 88 VAL A N 1
ATOM 714 C CA . VAL A 1 88 ? 7.066 6.844 1.777 1.00 95.94 88 VAL A CA 1
ATOM 715 C C . VAL A 1 88 ? 7.576 7.898 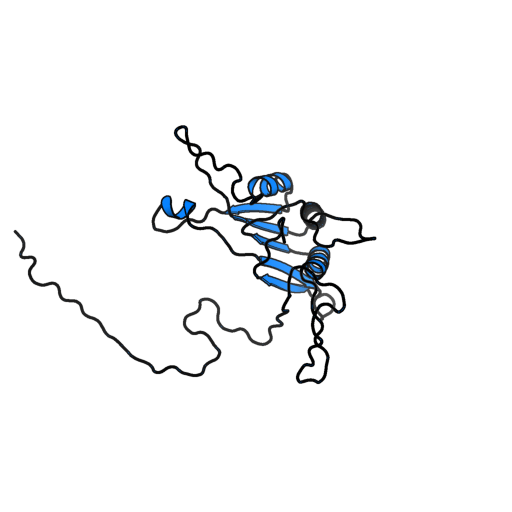2.738 1.00 95.94 88 VAL A C 1
ATOM 717 O O . VAL A 1 88 ? 8.784 8.006 2.922 1.00 95.94 88 VAL A O 1
ATOM 720 N N . TRP A 1 89 ? 6.668 8.642 3.361 1.00 96.62 89 TRP A N 1
ATOM 721 C CA . TRP A 1 89 ? 7.004 9.689 4.317 1.00 96.62 89 TRP A CA 1
ATOM 722 C C . TRP A 1 89 ? 6.451 9.344 5.693 1.00 96.62 89 TRP A C 1
ATOM 724 O O . TRP A 1 89 ? 5.253 9.113 5.853 1.00 96.62 89 TRP A O 1
ATOM 734 N N . THR A 1 90 ? 7.315 9.301 6.704 1.00 97.19 90 THR A N 1
ATOM 735 C CA . THR A 1 90 ? 6.917 8.878 8.054 1.00 97.19 90 THR A CA 1
ATOM 736 C C . THR A 1 90 ? 5.958 9.845 8.728 1.00 97.19 90 THR A C 1
ATOM 738 O O . THR A 1 90 ? 5.168 9.401 9.551 1.00 97.19 90 THR A O 1
ATOM 741 N N . GLU A 1 91 ? 5.975 11.126 8.363 1.00 96.75 91 GLU A N 1
ATOM 742 C CA . GLU A 1 91 ? 5.146 12.158 8.999 1.00 96.75 91 GLU A CA 1
ATOM 743 C C . GLU A 1 91 ? 3.740 12.272 8.393 1.00 96.75 91 GLU A C 1
ATOM 745 O O . GLU A 1 91 ? 2.913 13.042 8.885 1.00 96.75 91 GLU A O 1
ATOM 750 N N . VAL A 1 92 ? 3.424 11.504 7.342 1.00 96.44 92 VAL A N 1
ATOM 751 C CA . VAL A 1 92 ? 2.081 11.545 6.759 1.00 96.44 92 VAL A CA 1
ATOM 752 C C . VAL A 1 92 ? 1.046 11.052 7.773 1.00 96.44 92 VAL A C 1
ATOM 754 O O . VAL A 1 92 ? 1.188 9.987 8.375 1.00 96.44 92 VAL A O 1
ATOM 757 N N . VAL A 1 93 ? -0.022 11.829 7.951 1.00 97.06 93 VAL A N 1
ATOM 758 C CA . VAL A 1 93 ? -1.169 11.470 8.794 1.00 97.06 93 VAL A CA 1
ATOM 759 C C . VAL A 1 93 ? -2.299 10.981 7.892 1.00 97.06 93 VAL A C 1
ATOM 761 O O . VAL A 1 93 ? -2.787 11.737 7.046 1.00 97.06 93 VAL A O 1
ATOM 764 N N . LEU A 1 94 ? -2.699 9.716 8.074 1.00 96.81 94 LEU A N 1
ATOM 765 C CA . LEU A 1 94 ? -3.710 9.055 7.238 1.00 96.81 94 LEU A CA 1
ATOM 766 C C . LEU A 1 94 ? -5.133 9.558 7.514 1.00 96.81 94 LEU A C 1
ATOM 768 O O . LEU A 1 94 ? -5.927 9.714 6.591 1.00 96.81 94 LEU A O 1
ATOM 772 N N . VAL A 1 95 ? -5.453 9.823 8.783 1.00 95.75 95 VAL A N 1
ATOM 773 C CA . VAL A 1 95 ? -6.775 10.297 9.214 1.00 95.75 95 VAL A CA 1
ATOM 774 C C . VAL A 1 95 ? -6.641 11.722 9.729 1.00 95.75 95 VAL A C 1
ATOM 776 O O . VAL A 1 95 ? -5.984 11.965 10.739 1.00 95.75 95 VAL A O 1
ATOM 779 N N . ARG A 1 96 ? -7.252 12.667 9.015 1.00 93.19 96 ARG A N 1
ATOM 780 C CA . ARG A 1 96 ? -7.173 14.109 9.276 1.00 93.19 96 ARG A CA 1
ATOM 781 C C . ARG A 1 96 ? -8.584 14.631 9.577 1.00 93.19 96 ARG A C 1
ATOM 783 O O . ARG A 1 96 ? -9.537 14.139 8.984 1.00 93.19 96 ARG A O 1
ATOM 790 N N . GLY A 1 97 ? -8.720 15.609 10.473 1.00 85.00 97 GLY A N 1
ATOM 791 C CA . GLY A 1 97 ? -10.013 16.230 10.790 1.00 85.00 97 GLY A CA 1
ATOM 792 C C . GLY A 1 97 ? -10.148 16.662 12.250 1.00 85.00 97 GLY A C 1
ATOM 793 O O . GLY A 1 97 ? -9.299 16.354 13.089 1.00 85.00 97 GLY A O 1
ATOM 794 N N . GLU A 1 98 ? -11.218 17.394 12.556 1.00 75.50 98 GLU A N 1
ATOM 795 C CA . GLU A 1 98 ? -11.501 17.849 13.919 1.00 75.50 98 GLU A CA 1
ATOM 796 C C . GLU A 1 98 ? -11.789 16.671 14.862 1.00 75.50 98 GLU A C 1
ATOM 798 O O . GLU A 1 98 ? -12.484 15.718 14.517 1.00 75.50 98 GLU A O 1
ATOM 803 N N . GLY A 1 99 ? -11.248 16.735 16.082 1.00 76.81 99 GLY A N 1
ATOM 804 C CA . GLY A 1 99 ? -11.482 15.724 17.119 1.00 76.81 99 GLY A CA 1
ATOM 805 C C . GLY A 1 99 ? -10.675 14.428 16.975 1.00 76.81 99 GLY A C 1
ATOM 806 O O . GLY A 1 99 ? -10.766 13.571 17.853 1.00 76.81 99 GLY A O 1
ATOM 807 N N . VAL A 1 100 ? -9.853 14.285 15.930 1.00 78.88 100 VAL A N 1
ATOM 808 C CA . VAL A 1 100 ? -8.938 13.147 15.764 1.00 78.88 100 VAL A CA 1
ATOM 809 C C . VAL A 1 100 ? -7.542 13.555 16.225 1.00 78.88 100 VAL A C 1
ATOM 811 O O . VAL A 1 100 ? -6.960 14.501 15.700 1.00 78.88 100 VAL A O 1
ATOM 814 N N . ALA A 1 101 ? -6.987 12.839 17.207 1.00 83.62 101 ALA A N 1
ATOM 815 C CA . ALA A 1 101 ? -5.582 12.999 17.564 1.00 83.62 101 ALA A CA 1
ATOM 816 C C . ALA A 1 101 ? -4.721 12.477 16.398 1.00 83.62 101 ALA A C 1
ATOM 818 O O . ALA A 1 101 ? -4.807 11.284 16.090 1.00 83.62 101 ALA A O 1
ATOM 819 N N . PRO A 1 102 ? -3.930 13.334 15.727 1.00 90.25 102 PRO A N 1
ATOM 820 C CA . PRO A 1 102 ? -3.132 12.898 14.596 1.00 90.25 102 PRO A CA 1
ATOM 821 C C . PRO A 1 102 ? -2.049 11.938 15.086 1.00 90.25 102 PRO A C 1
ATOM 823 O O . PRO A 1 102 ? -1.346 12.225 16.053 1.00 90.25 102 PRO A O 1
ATOM 826 N N . ILE A 1 103 ? -1.928 10.804 14.405 1.00 96.38 103 ILE A N 1
ATOM 827 C CA . ILE A 1 103 ? -0.821 9.862 14.556 1.00 96.38 103 ILE A CA 1
ATOM 828 C C . ILE A 1 103 ? -0.189 9.679 13.182 1.00 96.38 103 ILE A C 1
ATOM 830 O O . ILE A 1 103 ? -0.892 9.488 12.181 1.00 96.38 103 ILE A O 1
ATOM 834 N N . THR A 1 104 ? 1.132 9.790 13.119 1.00 98.06 104 THR A N 1
ATOM 835 C CA . THR A 1 104 ? 1.848 9.690 11.848 1.00 98.06 104 THR A CA 1
ATOM 836 C C . THR A 1 104 ? 1.993 8.233 11.418 1.00 98.06 104 THR A C 1
ATOM 838 O O . THR A 1 104 ? 1.937 7.304 12.231 1.00 98.06 104 THR A O 1
ATOM 841 N N . LEU A 1 105 ? 2.210 7.996 10.124 1.00 98.44 105 LEU A N 1
ATOM 842 C CA . LEU A 1 105 ? 2.508 6.661 9.606 1.00 98.44 105 LEU A CA 1
ATOM 843 C C . LEU A 1 105 ? 3.712 6.037 10.324 1.00 98.44 105 LEU A C 1
ATOM 845 O O . LEU A 1 105 ? 3.686 4.854 10.664 1.00 98.44 105 LEU A O 1
ATOM 849 N N . GLY A 1 106 ? 4.749 6.832 10.589 1.00 98.31 106 GLY A N 1
ATOM 850 C CA . GLY A 1 106 ? 5.937 6.421 11.327 1.00 98.31 106 GLY A CA 1
ATOM 851 C C . GLY A 1 106 ? 5.604 5.883 12.716 1.00 98.31 106 GLY A C 1
ATOM 852 O O . GLY A 1 106 ? 6.078 4.809 13.097 1.00 98.31 106 GLY A O 1
ATOM 853 N N . GLU A 1 107 ? 4.745 6.592 13.446 1.00 98.44 107 GLU A N 1
ATOM 854 C CA . GLU A 1 107 ? 4.287 6.203 14.780 1.00 98.44 107 GLU A CA 1
ATOM 855 C C . GLU A 1 107 ? 3.406 4.951 14.750 1.00 98.44 107 GLU A C 1
ATOM 857 O O . GLU A 1 107 ? 3.601 4.055 15.576 1.00 98.44 107 GLU A O 1
ATOM 862 N N . ILE A 1 108 ? 2.495 4.836 13.774 1.00 98.56 108 ILE A N 1
ATOM 863 C CA . ILE A 1 108 ? 1.689 3.623 13.564 1.00 98.56 108 ILE A CA 1
ATOM 864 C C . ILE A 1 108 ? 2.617 2.423 13.361 1.00 98.56 108 ILE A C 1
ATOM 866 O O . ILE A 1 108 ? 2.507 1.422 14.068 1.00 98.56 108 ILE A O 1
ATOM 870 N N . ILE A 1 109 ? 3.577 2.524 12.439 1.00 98.62 109 ILE A N 1
ATOM 871 C CA . ILE A 1 109 ? 4.506 1.432 12.139 1.00 98.62 109 ILE A CA 1
ATOM 872 C C . ILE A 1 109 ? 5.378 1.088 13.351 1.00 98.62 109 ILE A C 1
ATOM 874 O O . ILE A 1 109 ? 5.526 -0.095 13.662 1.00 98.62 109 ILE A O 1
ATOM 878 N N . LYS A 1 110 ? 5.903 2.083 14.080 1.00 98.56 110 LYS A N 1
ATOM 879 C CA . LYS A 1 110 ? 6.662 1.846 15.321 1.00 98.56 110 LYS A CA 1
ATOM 880 C C . LYS A 1 110 ? 5.826 1.118 16.365 1.00 98.56 110 LYS A C 1
ATOM 882 O O . LYS A 1 110 ? 6.305 0.148 16.950 1.00 98.56 110 LYS A O 1
ATOM 887 N N . LYS A 1 111 ? 4.574 1.539 16.557 1.00 98.44 111 LYS A N 1
ATOM 888 C CA . LYS A 1 111 ? 3.632 0.885 17.466 1.00 98.44 111 LYS A CA 1
ATOM 889 C C . LYS A 1 111 ? 3.422 -0.578 17.082 1.00 98.44 111 LYS A C 1
ATOM 891 O O . LYS A 1 111 ? 3.661 -1.457 17.905 1.00 98.44 111 LYS A O 1
ATOM 896 N N . LYS A 1 112 ? 3.046 -0.855 15.830 1.00 98.69 112 LYS A N 1
ATOM 897 C CA . LYS A 1 112 ? 2.798 -2.228 15.360 1.00 98.69 112 LYS A CA 1
ATOM 898 C C . LYS A 1 112 ? 4.047 -3.101 15.458 1.00 98.69 112 LYS A C 1
ATOM 900 O O . LYS A 1 112 ? 3.973 -4.237 15.918 1.00 98.69 112 LYS A O 1
ATOM 905 N N . ALA A 1 113 ? 5.208 -2.563 15.100 1.00 98.44 113 ALA A N 1
ATOM 906 C CA . ALA A 1 113 ? 6.476 -3.268 15.235 1.00 98.44 113 ALA A CA 1
ATOM 907 C C . ALA A 1 113 ? 6.827 -3.579 16.704 1.00 98.44 113 ALA A C 1
ATOM 909 O O . ALA A 1 113 ? 7.339 -4.663 16.994 1.00 98.44 113 ALA A O 1
ATOM 910 N N . GLY A 1 114 ? 6.514 -2.664 17.630 1.00 98.31 114 GLY A N 1
ATOM 911 C CA . GLY A 1 114 ? 6.647 -2.865 19.078 1.00 98.31 114 GLY A CA 1
ATOM 912 C C . GLY A 1 114 ? 5.685 -3.915 19.646 1.00 98.31 114 GLY A C 1
ATOM 913 O O . GLY A 1 114 ? 6.030 -4.612 20.594 1.00 98.31 114 GLY A O 1
ATOM 914 N N . GLU A 1 115 ? 4.519 -4.092 19.022 1.00 98.25 115 GLU A N 1
ATOM 915 C CA . GLU A 1 115 ? 3.563 -5.173 19.314 1.00 98.25 115 GLU A CA 1
ATOM 916 C C . GLU A 1 115 ? 3.986 -6.532 18.712 1.00 98.25 115 GLU A C 1
ATOM 918 O O . GLU A 1 115 ? 3.306 -7.537 18.906 1.00 98.25 115 GLU A O 1
ATOM 923 N N . GLY A 1 116 ? 5.119 -6.588 18.001 1.00 98.31 116 GLY A N 1
ATOM 924 C CA . GLY A 1 116 ? 5.673 -7.811 17.411 1.00 98.31 116 GLY A CA 1
ATOM 925 C C . GLY A 1 116 ? 5.323 -8.038 15.937 1.00 98.31 116 GLY A C 1
ATOM 926 O O . GLY A 1 116 ? 5.722 -9.059 15.371 1.00 98.31 116 GLY A O 1
ATOM 927 N N . VAL A 1 117 ? 4.619 -7.103 15.288 1.00 98.69 117 VAL A N 1
ATOM 928 C CA . VAL A 1 117 ? 4.296 -7.186 13.855 1.00 98.69 117 VAL A CA 1
ATOM 929 C C . VAL A 1 117 ? 5.568 -7.019 13.024 1.00 98.69 117 VAL A C 1
ATOM 931 O O . VAL A 1 117 ? 6.315 -6.057 13.195 1.00 98.69 117 VAL A O 1
ATOM 934 N N . LYS A 1 118 ? 5.812 -7.929 12.077 1.00 98.75 118 LYS A N 1
ATOM 935 C CA . LYS A 1 118 ? 6.969 -7.834 11.174 1.00 98.75 118 LYS A CA 1
ATOM 936 C C . LYS A 1 118 ? 6.688 -6.856 10.045 1.00 98.75 118 LYS A C 1
ATOM 938 O O . LYS A 1 118 ? 5.830 -7.114 9.202 1.00 98.75 118 LYS A O 1
ATOM 943 N N . VAL A 1 119 ? 7.458 -5.781 9.970 1.00 98.75 119 VAL A N 1
ATOM 944 C CA . VAL A 1 119 ? 7.295 -4.763 8.934 1.00 98.75 119 VAL A CA 1
ATOM 945 C C . VAL A 1 119 ? 8.447 -4.837 7.938 1.00 98.75 119 VAL A C 1
ATOM 947 O O . VAL A 1 119 ? 9.613 -4.795 8.322 1.00 98.75 119 VAL A O 1
ATOM 950 N N . CYS A 1 120 ? 8.139 -4.932 6.646 1.00 98.56 120 CYS A N 1
ATOM 951 C CA . CYS A 1 120 ? 9.134 -4.853 5.573 1.00 98.56 120 CYS A CA 1
ATOM 952 C C . CYS A 1 120 ? 8.755 -3.731 4.611 1.00 98.56 120 CYS A C 1
ATOM 954 O O . CYS A 1 120 ? 7.623 -3.683 4.138 1.00 98.56 120 CYS A O 1
ATOM 956 N N . MET A 1 121 ? 9.704 -2.861 4.282 1.00 98.12 121 MET A N 1
ATOM 957 C CA . MET A 1 121 ? 9.480 -1.734 3.379 1.00 98.12 121 MET A CA 1
ATOM 958 C C . MET A 1 121 ? 10.499 -1.764 2.243 1.00 98.12 121 MET A C 1
ATOM 960 O O . MET A 1 121 ? 11.701 -1.883 2.486 1.00 98.12 121 MET A O 1
ATOM 964 N N . LEU A 1 122 ? 10.018 -1.649 1.007 1.00 96.75 122 LEU A N 1
ATOM 965 C CA . LEU A 1 122 ? 10.829 -1.423 -0.186 1.00 96.75 122 LEU A CA 1
ATOM 966 C C . LEU A 1 122 ? 10.478 -0.047 -0.745 1.00 96.75 122 LEU A C 1
ATOM 968 O O . LEU A 1 122 ? 9.469 0.108 -1.433 1.00 96.75 122 LEU A O 1
ATOM 972 N N . VAL A 1 123 ? 11.315 0.935 -0.426 1.00 93.75 123 VAL A N 1
ATOM 973 C CA . VAL A 1 123 ? 11.171 2.315 -0.902 1.00 93.75 123 VAL A CA 1
ATOM 974 C C . VAL A 1 123 ? 12.152 2.515 -2.048 1.00 93.75 123 VAL A C 1
ATOM 976 O O . VAL A 1 123 ? 13.288 2.033 -1.976 1.00 93.75 123 VAL A O 1
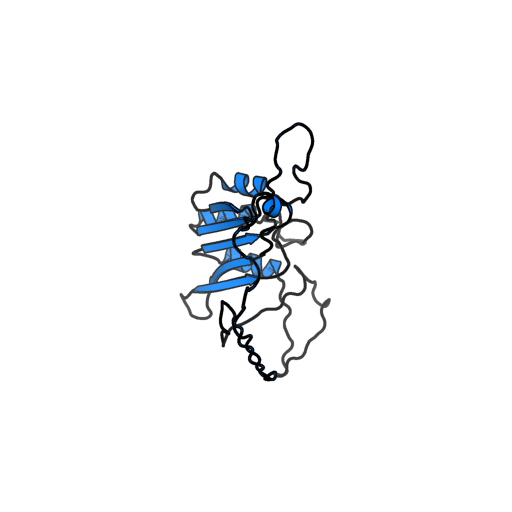ATOM 979 N N . TRP A 1 124 ? 11.718 3.141 -3.141 1.00 89.75 124 TRP A N 1
ATOM 980 C CA . TRP A 1 124 ? 12.627 3.443 -4.244 1.00 89.75 124 TRP A CA 1
ATOM 981 C C . TRP A 1 124 ? 13.781 4.321 -3.751 1.00 89.75 124 TRP A C 1
ATOM 983 O O . TRP A 1 124 ? 13.561 5.292 -3.047 1.00 89.75 124 TRP A O 1
ATOM 993 N N . ASN A 1 125 ? 15.009 3.934 -4.104 1.00 82.38 125 ASN A N 1
ATOM 994 C CA . ASN A 1 125 ? 16.212 4.687 -3.768 1.00 82.38 125 ASN A CA 1
ATOM 995 C C . ASN A 1 125 ? 16.504 5.725 -4.857 1.00 82.38 125 ASN A C 1
ATOM 997 O O . ASN A 1 125 ? 16.917 5.332 -5.962 1.00 82.38 125 ASN A O 1
ATOM 1001 N N . GLU A 1 126 ? 16.358 7.007 -4.534 1.00 70.25 126 GLU A N 1
ATOM 1002 C CA . GLU A 1 126 ? 16.745 8.130 -5.391 1.00 70.25 126 GLU A CA 1
ATOM 1003 C C . GLU A 1 126 ? 18.280 8.272 -5.400 1.00 70.25 126 GLU A C 1
ATOM 1005 O O . GLU A 1 126 ? 18.885 9.131 -4.767 1.00 70.25 126 GLU A O 1
ATOM 1010 N N . LYS A 1 127 ? 18.970 7.378 -6.121 1.00 63.75 127 LYS A N 1
ATOM 1011 C CA . LYS A 1 127 ? 20.436 7.425 -6.206 1.00 63.75 127 LYS A CA 1
ATOM 1012 C C . LYS A 1 127 ? 20.918 8.585 -7.073 1.00 63.75 127 LYS A C 1
ATOM 1014 O O . LYS A 1 127 ? 21.165 8.407 -8.269 1.00 63.75 127 LYS A O 1
ATOM 1019 N N . THR A 1 128 ? 21.208 9.714 -6.444 1.00 53.78 128 THR A N 1
ATOM 1020 C CA . THR A 1 128 ? 21.947 10.815 -7.065 1.00 53.78 128 THR A CA 1
ATOM 1021 C C . THR A 1 128 ? 23.455 10.619 -6.888 1.00 53.78 128 THR A C 1
ATOM 1023 O O . THR A 1 128 ? 23.982 10.541 -5.779 1.00 53.78 128 THR A O 1
ATOM 1026 N N . THR A 1 129 ? 24.213 10.502 -7.982 1.00 47.31 129 THR A N 1
ATOM 1027 C CA . THR A 1 129 ? 25.667 10.287 -7.900 1.00 47.31 129 THR A CA 1
ATOM 1028 C C . THR A 1 129 ? 26.430 11.557 -7.516 1.00 47.31 129 THR A C 1
ATOM 1030 O O . THR A 1 129 ? 26.649 12.422 -8.360 1.00 47.31 129 THR A O 1
ATOM 1033 N N . LYS A 1 130 ? 26.987 11.609 -6.298 1.00 43.34 130 LYS A N 1
ATOM 1034 C CA . LYS A 1 130 ? 28.126 12.486 -5.967 1.00 43.34 130 LYS A CA 1
ATOM 1035 C C . LYS A 1 130 ? 29.399 11.945 -6.634 1.00 43.34 130 LYS A C 1
ATOM 1037 O O . LYS A 1 130 ? 30.0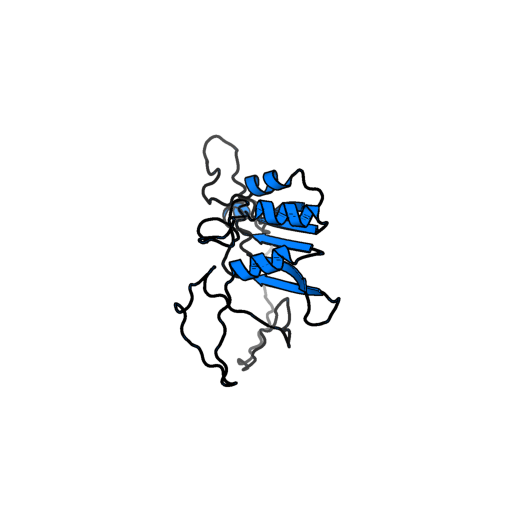13 11.019 -6.111 1.00 43.34 130 LYS A O 1
ATOM 1042 N N . LYS A 1 131 ? 29.821 12.498 -7.780 1.00 37.78 131 LYS A N 1
ATOM 1043 C CA . LYS A 1 131 ? 31.227 12.444 -8.250 1.00 37.78 131 LYS A CA 1
ATOM 1044 C C . LYS A 1 131 ? 31.505 13.496 -9.331 1.00 37.78 131 LYS A C 1
ATOM 1046 O O . LYS A 1 131 ? 30.877 13.473 -10.379 1.00 37.78 131 LYS A O 1
ATOM 1051 N N . GLY A 1 132 ? 32.502 14.358 -9.103 1.00 43.56 132 GLY A N 1
ATOM 1052 C CA . GLY A 1 132 ? 33.112 15.183 -10.161 1.00 43.56 132 GLY A CA 1
ATOM 1053 C C . GLY A 1 132 ? 32.722 16.664 -10.224 1.00 43.56 132 GLY A C 1
ATOM 1054 O O . GLY A 1 132 ? 33.087 17.326 -11.186 1.00 43.56 132 GLY A O 1
ATOM 1055 N N . GLY A 1 133 ? 32.042 17.210 -9.212 1.00 44.66 133 GLY A N 1
ATOM 1056 C CA . GLY A 1 133 ? 32.013 18.662 -8.987 1.00 44.66 133 GLY A CA 1
ATOM 1057 C C . GLY A 1 133 ? 30.924 19.481 -9.686 1.00 44.66 133 GLY A C 1
ATOM 1058 O O . GLY A 1 133 ? 31.002 20.699 -9.585 1.00 44.66 133 GLY A O 1
ATOM 1059 N N . LYS A 1 134 ? 29.920 18.871 -10.341 1.00 45.47 134 LYS A N 1
ATOM 1060 C CA . LYS A 1 134 ? 28.597 19.489 -10.605 1.00 45.47 134 LYS A CA 1
ATOM 1061 C C . LYS A 1 134 ? 27.597 18.492 -11.212 1.00 45.47 134 LYS A C 1
ATOM 1063 O O . LYS A 1 134 ? 27.581 18.309 -12.422 1.00 45.47 134 LYS A O 1
ATOM 1068 N N . VAL A 1 135 ? 26.788 17.882 -10.343 1.00 43.22 135 VAL A N 1
ATOM 1069 C CA . VAL A 1 135 ? 25.336 17.625 -10.474 1.00 43.22 135 VAL A CA 1
ATOM 1070 C C . VAL A 1 135 ? 24.826 17.521 -9.030 1.00 43.22 135 VAL A C 1
ATOM 1072 O O . VAL A 1 135 ? 25.137 16.555 -8.337 1.00 43.22 135 VAL A O 1
ATOM 1075 N N . GLU A 1 136 ? 24.118 18.549 -8.562 1.00 46.88 136 GLU A N 1
ATOM 1076 C CA . GLU A 1 136 ? 23.346 18.546 -7.313 1.00 46.88 136 GLU A CA 1
ATOM 1077 C C . GLU A 1 136 ? 21.902 18.181 -7.659 1.00 46.88 136 GLU A C 1
ATOM 1079 O O . GLU A 1 136 ? 21.229 18.932 -8.358 1.00 46.88 136 GLU A O 1
ATOM 1084 N N . LEU A 1 137 ? 21.449 17.018 -7.197 1.00 45.06 137 LEU A N 1
ATOM 1085 C CA . LEU A 1 137 ? 20.038 16.618 -7.166 1.00 45.06 137 LEU A CA 1
ATOM 1086 C C . LEU A 1 137 ? 19.804 15.836 -5.863 1.00 45.06 137 LEU A C 1
ATOM 1088 O O . LEU A 1 137 ? 19.356 14.696 -5.875 1.00 45.06 137 LEU A O 1
ATOM 1092 N N . GLU A 1 138 ? 20.239 16.390 -4.733 1.00 41.00 138 GLU A N 1
ATOM 1093 C CA . GLU A 1 138 ? 19.796 15.901 -3.423 1.00 41.00 138 GLU A CA 1
ATOM 1094 C C . GLU A 1 138 ? 18.338 16.373 -3.265 1.00 41.00 138 GLU A C 1
ATOM 1096 O O . GLU A 1 138 ? 18.083 17.576 -3.285 1.00 41.00 138 GLU A O 1
ATOM 1101 N N . GLY A 1 139 ? 17.377 15.443 -3.215 1.00 49.06 139 GLY A N 1
ATOM 1102 C CA . GLY A 1 139 ? 15.978 15.742 -2.884 1.00 49.06 139 GLY A CA 1
ATOM 1103 C C . GLY A 1 139 ? 15.140 16.459 -3.951 1.00 49.06 139 GLY A C 1
ATOM 1104 O O . GLY A 1 139 ? 14.177 17.131 -3.589 1.00 49.06 139 GLY A O 1
ATOM 1105 N N . MET A 1 140 ? 15.446 16.341 -5.253 1.00 47.81 140 MET A N 1
ATOM 1106 C CA . MET A 1 140 ? 14.641 17.033 -6.280 1.00 47.81 140 MET A CA 1
ATOM 1107 C C . MET A 1 140 ? 13.210 16.473 -6.377 1.00 47.81 140 MET A C 1
ATOM 1109 O O . MET A 1 140 ? 12.294 17.215 -6.728 1.00 47.81 140 MET A O 1
ATOM 1113 N N . MET A 1 141 ? 13.011 15.186 -6.061 1.00 54.72 141 MET A N 1
ATOM 1114 C CA . MET A 1 141 ? 11.709 14.520 -6.178 1.00 54.72 141 MET A CA 1
ATOM 1115 C C . MET A 1 141 ? 10.932 14.385 -4.859 1.00 54.72 141 MET A C 1
ATOM 1117 O O . MET A 1 141 ? 9.818 13.864 -4.887 1.00 54.72 141 MET A O 1
ATOM 1121 N N . GLY A 1 142 ? 11.482 14.834 -3.721 1.00 63.00 142 GLY A N 1
ATOM 1122 C CA . GLY A 1 142 ? 10.791 14.780 -2.422 1.00 63.00 142 GLY A CA 1
ATOM 1123 C C . GLY A 1 142 ? 10.379 13.362 -1.998 1.00 63.00 142 GLY A C 1
ATOM 1124 O O . GLY A 1 142 ? 9.267 13.143 -1.532 1.00 63.00 142 GLY A O 1
ATOM 1125 N N . THR A 1 143 ? 11.233 12.359 -2.226 1.00 64.75 143 THR A N 1
ATOM 1126 C CA . THR A 1 143 ? 10.863 10.940 -2.048 1.00 64.75 143 THR A CA 1
ATOM 1127 C C . THR A 1 143 ? 10.967 10.423 -0.608 1.00 64.75 143 THR A C 1
ATOM 1129 O O . THR A 1 143 ? 10.489 9.323 -0.325 1.00 64.75 143 THR A O 1
ATOM 1132 N N . HIS A 1 144 ? 11.556 11.210 0.303 1.00 79.25 144 HIS A N 1
ATOM 1133 C CA . HIS A 1 144 ? 11.720 10.907 1.736 1.00 79.25 144 HIS A CA 1
ATOM 1134 C C . HIS A 1 144 ? 12.326 9.522 2.038 1.00 79.25 144 HIS A C 1
ATOM 1136 O O . HIS A 1 144 ? 12.157 8.975 3.129 1.00 79.25 144 HIS A O 1
ATOM 1142 N N . ASP A 1 145 ? 13.037 8.929 1.082 1.00 77.44 145 ASP A N 1
ATOM 1143 C CA . ASP A 1 145 ? 13.494 7.548 1.140 1.00 77.44 145 ASP A CA 1
ATOM 1144 C C . ASP A 1 145 ? 14.589 7.365 2.204 1.00 77.44 145 ASP A C 1
ATOM 1146 O O . ASP A 1 145 ? 14.447 6.524 3.099 1.00 77.44 145 ASP A O 1
ATOM 1150 N N . GLU A 1 146 ? 15.637 8.193 2.175 1.00 83.12 146 GLU A N 1
ATOM 1151 C CA . GLU A 1 146 ? 16.713 8.187 3.175 1.00 83.12 146 GLU A CA 1
ATOM 1152 C C . GLU A 1 146 ? 16.193 8.507 4.585 1.00 83.12 146 GLU A C 1
ATOM 1154 O O . GLU A 1 146 ? 16.519 7.792 5.536 1.00 83.12 146 GLU A O 1
ATOM 1159 N N . GLU A 1 147 ? 15.333 9.521 4.719 1.00 86.50 147 GLU A N 1
ATOM 1160 C CA . GLU A 1 147 ? 14.722 9.919 5.996 1.00 86.50 147 GLU A CA 1
ATOM 1161 C C . GLU A 1 147 ? 13.902 8.776 6.602 1.00 86.50 147 GLU A C 1
ATOM 1163 O O . GLU A 1 147 ? 14.097 8.409 7.763 1.00 86.50 147 GLU A O 1
ATOM 1168 N N . THR A 1 148 ? 13.048 8.140 5.797 1.00 91.69 148 THR A N 1
ATOM 1169 C CA . THR A 1 148 ? 12.249 6.985 6.213 1.00 91.69 148 THR A CA 1
ATOM 1170 C C . THR A 1 148 ? 13.126 5.790 6.577 1.00 91.69 148 THR A C 1
ATOM 1172 O O . THR A 1 148 ? 12.817 5.057 7.519 1.00 91.69 148 THR A O 1
ATOM 1175 N N . ASN A 1 149 ? 14.242 5.570 5.873 1.00 92.19 149 ASN A N 1
ATOM 1176 C CA . ASN A 1 149 ? 15.181 4.510 6.232 1.00 92.19 149 ASN A CA 1
ATOM 1177 C C . ASN A 1 149 ? 15.817 4.748 7.605 1.00 92.19 149 ASN A C 1
ATOM 1179 O O . ASN A 1 149 ? 15.834 3.837 8.435 1.00 92.19 149 ASN A O 1
ATOM 1183 N N . ILE A 1 150 ? 16.288 5.973 7.843 1.00 92.25 150 ILE A N 1
ATOM 1184 C CA . ILE A 1 150 ? 16.915 6.386 9.101 1.00 92.25 150 ILE A CA 1
ATOM 1185 C C . ILE A 1 150 ? 15.908 6.310 10.254 1.00 92.25 150 ILE A C 1
ATOM 1187 O O . ILE A 1 150 ? 16.237 5.783 11.315 1.00 92.25 150 ILE A O 1
ATOM 1191 N N . TYR A 1 151 ? 14.665 6.752 10.042 1.00 95.94 151 TYR A N 1
ATOM 1192 C CA . TYR A 1 151 ? 13.619 6.776 11.071 1.00 95.94 151 TYR A CA 1
ATOM 1193 C C . TYR A 1 151 ? 13.347 5.401 11.711 1.00 95.94 151 TYR A C 1
ATOM 1195 O O . TYR A 1 151 ? 12.982 5.319 12.891 1.00 95.94 151 TYR A O 1
ATOM 1203 N N . PHE A 1 152 ? 13.524 4.320 10.942 1.00 97.31 152 PHE A N 1
ATOM 1204 C CA . PHE A 1 152 ? 13.309 2.939 11.380 1.00 97.31 152 PHE A CA 1
ATOM 1205 C C . PHE A 1 152 ? 14.600 2.149 11.639 1.00 97.31 152 PHE A C 1
ATOM 1207 O O . PHE A 1 152 ? 14.513 0.955 11.922 1.00 97.31 152 PHE A O 1
ATOM 1214 N N . ALA A 1 153 ? 15.781 2.771 11.558 1.00 94.00 153 ALA A N 1
ATOM 1215 C CA . ALA A 1 153 ? 17.065 2.065 11.612 1.00 94.00 153 ALA A CA 1
ATOM 1216 C C . ALA A 1 153 ? 17.269 1.241 12.899 1.00 94.00 153 ALA A C 1
ATOM 1218 O O . ALA A 1 153 ? 17.835 0.149 12.839 1.00 94.00 153 ALA A O 1
ATOM 1219 N N . ASP A 1 154 ? 16.756 1.727 14.032 1.00 94.44 154 ASP A N 1
ATOM 1220 C CA . ASP A 1 154 ? 16.912 1.087 15.347 1.00 94.44 154 ASP A CA 1
ATOM 1221 C C . ASP A 1 154 ? 15.810 0.059 15.677 1.00 94.44 154 ASP A C 1
ATOM 1223 O O . ASP A 1 154 ? 15.812 -0.545 16.749 1.00 94.44 154 ASP A O 1
ATOM 1227 N N . MET A 1 155 ? 14.844 -0.157 14.778 1.00 96.62 155 MET A N 1
ATOM 1228 C CA . MET A 1 155 ? 13.702 -1.044 15.019 1.00 96.62 155 MET A CA 1
ATOM 1229 C C . MET A 1 155 ? 13.964 -2.451 14.468 1.00 96.62 155 MET A C 1
ATOM 1231 O O . MET A 1 155 ? 13.877 -2.679 13.265 1.00 96.62 155 MET A O 1
ATOM 1235 N N . GLU A 1 156 ? 14.183 -3.439 15.340 1.00 95.62 156 GLU A N 1
ATOM 1236 C CA . GLU A 1 156 ? 14.477 -4.830 14.935 1.00 95.62 156 GLU A CA 1
ATOM 1237 C C . GLU A 1 156 ? 13.382 -5.457 14.047 1.00 95.62 156 GLU A C 1
ATOM 1239 O O . GLU A 1 156 ? 13.668 -6.172 13.080 1.00 95.62 156 GLU A O 1
ATOM 1244 N N . ASN A 1 157 ? 12.117 -5.146 14.342 1.00 97.06 157 ASN A N 1
ATOM 1245 C CA . ASN A 1 157 ? 10.960 -5.661 13.609 1.00 97.06 157 ASN A CA 1
ATOM 1246 C C . ASN A 1 157 ? 10.619 -4.863 12.341 1.00 97.06 157 ASN A C 1
ATOM 1248 O O . ASN A 1 157 ? 9.667 -5.229 11.651 1.00 97.06 157 ASN A O 1
ATOM 1252 N N . VAL A 1 158 ? 11.383 -3.816 12.001 1.00 98.44 158 VAL A N 1
ATOM 1253 C CA . VAL A 1 158 ? 11.195 -3.038 10.769 1.00 98.44 158 VAL A CA 1
ATOM 1254 C C . VAL A 1 158 ? 12.406 -3.195 9.855 1.00 98.44 158 VAL A C 1
ATOM 1256 O O . VAL A 1 158 ? 13.518 -2.776 10.153 1.00 98.44 158 VAL A O 1
ATOM 1259 N N . LYS A 1 159 ? 12.187 -3.769 8.673 1.00 97.94 159 LYS A N 1
ATOM 1260 C CA . LYS A 1 159 ? 13.197 -3.882 7.617 1.00 97.94 159 LYS A CA 1
ATOM 1261 C C . LYS A 1 159 ? 12.881 -2.908 6.497 1.00 97.94 159 LYS A C 1
ATOM 1263 O O . LYS A 1 159 ? 12.227 -3.275 5.524 1.00 97.94 159 LYS A O 1
ATOM 1268 N N . CYS A 1 160 ? 13.377 -1.682 6.622 1.00 96.69 160 CYS A N 1
ATOM 1269 C CA . CYS A 1 160 ? 13.314 -0.693 5.552 1.00 96.69 160 CYS A CA 1
ATOM 1270 C C . CYS A 1 160 ? 14.518 -0.846 4.609 1.00 96.69 160 CYS A C 1
ATOM 1272 O O . CYS A 1 160 ? 15.674 -0.833 5.043 1.00 96.69 160 CYS A O 1
ATOM 1274 N N . LYS A 1 161 ? 14.264 -1.042 3.312 1.00 94.50 161 LYS A N 1
ATOM 1275 C CA . LYS A 1 161 ? 15.294 -1.206 2.282 1.00 94.50 161 LYS A CA 1
ATOM 1276 C C . LYS A 1 161 ? 15.081 -0.220 1.143 1.00 94.50 161 LYS A C 1
ATOM 1278 O O . LYS A 1 161 ? 14.030 -0.202 0.509 1.00 94.50 161 LYS A O 1
ATOM 1283 N N . LEU A 1 162 ? 16.146 0.521 0.853 1.00 90.69 162 LEU A N 1
ATOM 1284 C CA . LEU A 1 162 ? 16.236 1.416 -0.290 1.00 90.69 162 LEU A CA 1
ATOM 1285 C C . LEU A 1 162 ? 16.557 0.608 -1.551 1.00 90.69 162 LEU A C 1
ATOM 1287 O O . LEU A 1 162 ? 17.664 0.085 -1.715 1.00 90.69 162 LEU A O 1
ATOM 1291 N N . ALA A 1 163 ? 15.578 0.487 -2.440 1.00 88.88 163 ALA A N 1
ATOM 1292 C CA . ALA A 1 163 ? 15.650 -0.320 -3.646 1.00 88.88 163 ALA A CA 1
ATOM 1293 C C . ALA A 1 163 ? 15.969 0.549 -4.869 1.00 88.88 163 ALA A C 1
ATOM 1295 O O . ALA A 1 163 ? 15.136 1.306 -5.358 1.00 88.88 163 ALA A O 1
ATOM 1296 N N . SER A 1 164 ? 17.173 0.405 -5.424 1.00 84.19 164 SER A N 1
ATOM 1297 C CA . SER A 1 164 ? 17.489 0.981 -6.738 1.00 84.19 164 SER A CA 1
ATOM 1298 C C . SER A 1 164 ? 16.911 0.121 -7.862 1.00 84.19 164 SER A C 1
ATOM 1300 O O . SER A 1 164 ? 16.872 -1.111 -7.763 1.00 84.19 164 SER A O 1
ATOM 1302 N N . ARG A 1 165 ? 16.511 0.753 -8.969 1.00 81.50 165 ARG A N 1
ATOM 1303 C CA . ARG A 1 165 ? 16.108 0.035 -10.180 1.00 81.50 165 ARG A CA 1
ATOM 1304 C C . ARG A 1 165 ? 17.334 -0.233 -11.053 1.00 81.50 165 ARG A C 1
ATOM 1306 O O . ARG A 1 165 ? 17.942 0.691 -11.579 1.00 81.50 165 ARG A O 1
ATOM 1313 N N . TYR A 1 166 ? 17.688 -1.507 -11.205 1.00 73.19 166 TYR A N 1
ATOM 1314 C CA . TYR A 1 166 ? 18.726 -1.947 -12.137 1.00 73.19 166 TYR A CA 1
ATOM 1315 C C . TYR A 1 166 ? 18.072 -2.559 -13.373 1.00 73.19 166 TYR A C 1
ATOM 1317 O O . TYR A 1 166 ? 17.161 -3.380 -13.252 1.00 73.19 166 TYR A O 1
ATOM 1325 N N . HIS A 1 167 ? 18.545 -2.175 -14.555 1.00 64.62 167 HIS A N 1
ATOM 1326 C CA . HIS A 1 167 ? 18.193 -2.839 -15.803 1.00 64.62 167 HIS A CA 1
ATOM 1327 C C . HIS A 1 167 ? 19.446 -3.380 -16.500 1.00 64.62 167 HIS A C 1
ATOM 1329 O O . HIS A 1 167 ? 20.565 -2.925 -16.248 1.00 64.62 167 HIS A O 1
ATOM 1335 N N . SER A 1 168 ? 19.246 -4.349 -17.393 1.00 59.19 168 SER A N 1
ATOM 1336 C CA . SER A 1 168 ? 20.287 -5.076 -18.139 1.00 59.19 168 SER A CA 1
ATOM 1337 C C . SER A 1 168 ? 21.237 -4.181 -18.954 1.00 59.19 168 SER A C 1
ATOM 1339 O O . SER A 1 168 ? 22.328 -4.619 -19.304 1.00 59.19 168 SER A O 1
ATOM 1341 N N . HIS A 1 169 ? 20.869 -2.921 -19.216 1.00 55.09 169 HIS A N 1
ATOM 1342 C CA . HIS A 1 169 ? 21.630 -1.969 -20.038 1.00 55.09 169 HIS A CA 1
ATOM 1343 C C . HIS A 1 169 ? 22.537 -1.003 -19.244 1.00 55.09 169 HIS A C 1
ATOM 1345 O O . HIS A 1 169 ? 22.969 0.027 -19.759 1.00 55.09 169 HIS A O 1
ATOM 1351 N N . GLY A 1 170 ? 22.877 -1.334 -17.994 1.00 58.72 170 GLY A N 1
ATOM 1352 C CA . GLY A 1 170 ? 23.912 -0.632 -17.226 1.00 58.72 170 GLY A CA 1
ATOM 1353 C C . GLY A 1 170 ? 23.443 0.642 -16.509 1.00 58.72 170 GLY A C 1
ATOM 1354 O O . GLY A 1 170 ? 22.248 0.897 -16.351 1.00 58.72 170 GLY A O 1
ATOM 1355 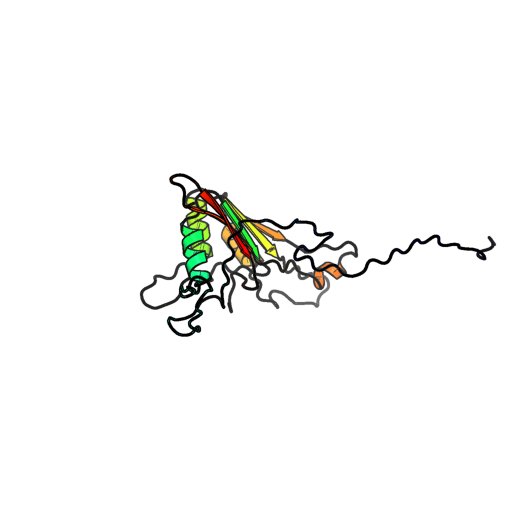N N . LYS A 1 171 ? 24.409 1.445 -16.034 1.00 61.31 171 LYS A N 1
ATOM 1356 C CA . LYS A 1 171 ? 24.205 2.549 -15.067 1.00 61.31 171 LYS A CA 1
ATOM 1357 C C . LYS A 1 171 ? 23.247 3.656 -15.527 1.00 61.31 171 LYS A C 1
ATOM 1359 O O . LYS A 1 171 ? 22.657 4.305 -14.675 1.00 61.31 171 LYS A O 1
ATOM 1364 N N . PHE A 1 172 ? 23.070 3.863 -16.834 1.00 65.06 172 PHE A N 1
ATOM 1365 C CA . PHE A 1 172 ? 22.161 4.888 -17.371 1.00 65.06 172 PHE A CA 1
ATOM 1366 C C . PHE A 1 172 ? 20.702 4.641 -16.960 1.00 65.06 172 PHE A C 1
ATOM 1368 O O . PHE A 1 172 ? 19.988 5.560 -16.577 1.00 65.06 172 PHE A O 1
ATOM 1375 N N . THR A 1 173 ? 20.285 3.374 -16.940 1.00 65.50 173 THR A N 1
ATOM 1376 C CA . THR A 1 173 ? 18.907 2.987 -16.600 1.00 65.50 173 THR A CA 1
ATOM 1377 C C . THR A 1 173 ? 18.523 3.297 -15.154 1.00 65.50 173 THR A C 1
ATOM 1379 O O . THR A 1 173 ? 17.347 3.474 -14.862 1.00 65.50 173 THR A O 1
ATOM 1382 N N . GLN A 1 174 ? 19.507 3.444 -14.266 1.00 65.88 174 GLN A N 1
ATOM 1383 C CA . GLN A 1 174 ? 19.282 3.801 -12.868 1.00 65.88 174 GLN A CA 1
ATOM 1384 C C . GLN A 1 174 ? 18.806 5.254 -12.698 1.00 65.88 174 GLN A C 1
ATOM 1386 O O . GLN A 1 174 ? 18.163 5.560 -11.702 1.00 65.88 174 GLN A O 1
ATOM 1391 N N . PHE A 1 175 ? 19.118 6.136 -13.653 1.00 66.12 175 PHE A N 1
ATOM 1392 C CA . PHE A 1 175 ? 18.714 7.545 -13.611 1.00 66.12 175 PHE A CA 1
ATOM 1393 C C . PHE A 1 175 ? 17.333 7.791 -14.223 1.00 66.12 175 PHE A C 1
ATOM 1395 O O . PHE A 1 175 ? 16.681 8.769 -13.880 1.00 66.12 175 PHE A O 1
ATOM 1402 N N . CYS A 1 176 ? 16.890 6.931 -15.144 1.00 74.75 176 CYS A N 1
ATOM 1403 C CA . CYS A 1 176 ? 15.660 7.154 -15.910 1.00 74.75 176 CYS A CA 1
ATOM 1404 C C . CYS A 1 176 ? 14.470 6.315 -15.431 1.00 74.75 176 CYS A C 1
ATOM 1406 O O . CYS A 1 176 ? 13.342 6.601 -15.821 1.00 74.75 176 CYS A O 1
ATOM 1408 N N . PHE A 1 177 ? 14.703 5.274 -14.626 1.00 83.12 177 PHE A N 1
ATOM 1409 C CA . PHE A 1 177 ? 13.655 4.352 -14.193 1.00 83.12 177 PHE A CA 1
ATOM 1410 C C . PHE A 1 177 ? 13.602 4.215 -12.678 1.00 83.12 177 PHE A C 1
ATOM 1412 O O . PHE A 1 177 ? 14.624 4.178 -11.993 1.00 83.12 177 PHE A O 1
ATOM 1419 N N . THR A 1 178 ? 12.385 4.057 -12.168 1.00 88.19 178 THR A N 1
ATOM 1420 C CA . THR A 1 178 ? 12.102 3.958 -10.737 1.00 88.19 178 THR A CA 1
ATOM 1421 C C . THR A 1 178 ? 11.395 2.644 -10.416 1.00 88.19 178 THR A C 1
ATOM 1423 O O . THR A 1 178 ? 10.873 1.960 -11.302 1.00 88.19 178 THR A O 1
ATOM 1426 N N . HIS A 1 179 ? 11.383 2.261 -9.138 1.00 91.56 179 HIS A N 1
ATOM 1427 C CA . HIS A 1 179 ? 10.365 1.327 -8.657 1.00 91.56 179 HIS A CA 1
ATOM 1428 C C . HIS A 1 179 ? 9.121 2.155 -8.345 1.00 91.56 179 HIS A C 1
ATOM 1430 O O . HIS A 1 179 ? 9.121 2.918 -7.388 1.00 91.56 179 HIS A O 1
ATOM 1436 N N . HIS A 1 180 ? 8.090 2.059 -9.187 1.00 94.56 180 HIS A N 1
ATOM 1437 C CA . HIS A 1 180 ? 6.927 2.955 -9.108 1.00 94.56 180 HIS A CA 1
ATOM 1438 C C . HIS A 1 180 ? 5.687 2.327 -8.443 1.00 94.56 180 HIS A C 1
ATOM 1440 O O . HIS A 1 180 ? 4.647 2.972 -8.296 1.00 94.56 180 HIS A O 1
ATOM 1446 N N . GLN A 1 181 ? 5.798 1.062 -8.045 1.00 96.56 181 GLN A N 1
ATOM 1447 C CA . GLN A 1 181 ? 4.748 0.312 -7.364 1.00 96.56 181 GLN A CA 1
ATOM 1448 C C . GLN A 1 181 ? 4.379 0.957 -6.019 1.00 96.56 181 GLN A C 1
ATOM 1450 O O . GLN A 1 181 ? 5.251 1.206 -5.187 1.00 96.56 181 GLN A O 1
ATOM 1455 N N . LYS A 1 182 ? 3.080 1.180 -5.801 1.00 98.06 182 LYS A N 1
ATOM 1456 C CA . LYS A 1 182 ? 2.518 1.574 -4.507 1.00 98.06 182 LYS A CA 1
ATOM 1457 C C . LYS A 1 182 ? 1.646 0.442 -4.007 1.00 98.06 182 LYS A C 1
ATOM 1459 O O . LYS A 1 182 ? 0.635 0.118 -4.634 1.00 98.06 182 LYS A O 1
ATOM 1464 N N . SER A 1 183 ? 2.063 -0.197 -2.924 1.00 98.50 183 SER A N 1
ATOM 1465 C CA . SER A 1 183 ? 1.272 -1.255 -2.321 1.00 98.50 183 SER A CA 1
ATOM 1466 C C . SER A 1 183 ? 1.478 -1.354 -0.821 1.00 98.50 183 SER A C 1
ATOM 1468 O O . SER A 1 183 ? 2.569 -1.099 -0.310 1.00 98.50 183 SER A O 1
ATOM 1470 N N . VAL A 1 184 ? 0.417 -1.763 -0.132 1.00 98.75 184 VAL A N 1
ATOM 1471 C CA . VAL A 1 184 ? 0.469 -2.183 1.268 1.00 98.75 184 VAL A CA 1
ATOM 1472 C C . VAL A 1 184 ? -0.189 -3.549 1.359 1.00 98.75 184 VAL A C 1
ATOM 1474 O O . VAL A 1 184 ? -1.355 -3.698 1.005 1.00 98.75 184 VAL A O 1
ATOM 1477 N N . ILE A 1 185 ? 0.548 -4.560 1.804 1.00 98.81 185 ILE A N 1
ATOM 1478 C CA . ILE A 1 185 ? 0.057 -5.930 1.973 1.00 98.81 185 ILE A CA 1
ATOM 1479 C C . ILE A 1 185 ? 0.185 -6.285 3.445 1.00 98.81 185 ILE A C 1
ATOM 1481 O O . ILE A 1 185 ? 1.263 -6.168 4.017 1.00 98.81 185 ILE A O 1
ATOM 1485 N N . MET A 1 186 ? -0.897 -6.735 4.065 1.00 98.75 186 MET A N 1
ATOM 1486 C CA . MET A 1 186 ? -0.900 -7.055 5.492 1.00 98.75 186 MET A CA 1
ATOM 1487 C C . MET A 1 186 ? -1.890 -8.168 5.811 1.00 98.75 186 MET A C 1
ATOM 1489 O O . MET A 1 186 ? -2.732 -8.535 4.984 1.00 98.75 186 MET A O 1
ATOM 1493 N N . ASP A 1 187 ? -1.796 -8.706 7.019 1.00 98.38 187 ASP A N 1
ATOM 1494 C CA . ASP A 1 187 ? -2.860 -9.520 7.587 1.00 98.38 187 ASP A CA 1
ATOM 1495 C C . ASP A 1 187 ? -3.965 -8.646 8.202 1.00 98.38 187 ASP A C 1
ATOM 1497 O O . ASP A 1 187 ? -3.703 -7.622 8.823 1.00 98.38 187 ASP A O 1
ATOM 1501 N N . ALA A 1 188 ? -5.211 -9.087 8.070 1.00 97.19 188 ALA A N 1
ATOM 1502 C CA . ALA A 1 188 ? -6.384 -8.442 8.644 1.00 97.19 188 ALA A CA 1
ATOM 1503 C C . ALA A 1 188 ? -7.368 -9.490 9.190 1.00 97.19 188 ALA A C 1
ATOM 1505 O O . ALA A 1 188 ? -7.324 -10.655 8.768 1.00 97.19 188 ALA A O 1
ATOM 1506 N N . PRO A 1 189 ? -8.294 -9.105 10.086 1.00 94.94 189 PRO A N 1
ATOM 1507 C CA . PRO A 1 189 ? -9.361 -9.989 10.534 1.00 94.94 189 PRO A CA 1
ATOM 1508 C C . PRO A 1 189 ? -10.150 -10.598 9.361 1.00 94.94 189 PRO A C 1
ATOM 1510 O O . PRO A 1 189 ? -10.482 -9.933 8.370 1.00 94.94 189 PRO A O 1
ATOM 1513 N N . SER A 1 190 ? -10.434 -11.897 9.460 1.00 93.44 190 SER A N 1
ATOM 1514 C CA . SER A 1 190 ? -11.365 -12.582 8.565 1.00 93.44 190 SER A CA 1
ATOM 1515 C C . SER A 1 190 ? -12.796 -12.476 9.097 1.00 93.44 190 SER A C 1
ATOM 1517 O O . SER A 1 190 ? -13.026 -12.184 10.265 1.00 93.44 190 SER A O 1
ATOM 1519 N N . HIS A 1 191 ? -13.772 -12.790 8.246 1.00 88.19 191 HIS A N 1
ATOM 1520 C CA . HIS A 1 191 ? -15.162 -12.990 8.665 1.00 88.19 191 HIS A CA 1
ATOM 1521 C C . HIS A 1 191 ? -15.338 -14.253 9.530 1.00 88.19 191 HIS A C 1
ATOM 1523 O O . HIS A 1 191 ? -16.365 -14.417 10.182 1.00 88.19 191 HIS A O 1
ATOM 1529 N N . LEU A 1 192 ? -14.353 -15.160 9.524 1.00 90.25 192 LEU A N 1
ATOM 1530 C CA . LEU A 1 192 ? -14.352 -16.364 10.349 1.00 90.25 192 LEU A CA 1
ATOM 1531 C C . LEU A 1 192 ? -13.661 -16.097 11.698 1.00 90.25 192 LEU A C 1
ATOM 1533 O O . LEU A 1 192 ? -12.519 -15.627 11.694 1.00 90.25 192 LEU A O 1
ATOM 1537 N N . PRO A 1 193 ? -14.290 -16.452 12.836 1.00 90.88 193 PRO A N 1
ATOM 1538 C CA . PRO A 1 193 ? -13.708 -16.260 14.162 1.00 90.88 193 PRO A CA 1
ATOM 1539 C C . PRO A 1 193 ? -12.318 -16.889 14.297 1.00 90.88 193 PRO A C 1
ATOM 1541 O O . PRO A 1 193 ? -12.090 -18.022 13.870 1.00 90.88 193 PRO A O 1
ATOM 1544 N N . GLY A 1 194 ? -11.385 -16.142 14.891 1.00 91.12 194 GLY A N 1
ATOM 1545 C CA . GLY A 1 194 ? -10.012 -16.598 15.136 1.00 91.12 194 GLY A CA 1
ATOM 1546 C C . GLY A 1 194 ? -9.157 -16.788 13.878 1.00 91.12 194 GLY A C 1
ATOM 1547 O O . GLY A 1 194 ? -8.037 -17.281 13.981 1.00 91.12 194 GLY A O 1
ATOM 1548 N N . ARG A 1 195 ? -9.655 -16.421 12.689 1.00 94.75 195 ARG A N 1
ATOM 1549 C CA . ARG A 1 195 ? -8.883 -16.475 11.444 1.00 94.75 195 ARG A CA 1
ATOM 1550 C C . ARG A 1 195 ? -8.526 -15.082 10.960 1.00 94.75 195 ARG A C 1
ATOM 1552 O O . ARG A 1 195 ? -9.302 -14.135 11.065 1.00 94.75 195 ARG A O 1
ATOM 1559 N N . ARG A 1 196 ? -7.357 -15.001 10.339 1.00 96.12 196 ARG A N 1
ATOM 1560 C CA . ARG A 1 196 ? -6.857 -13.808 9.660 1.00 96.12 196 ARG A CA 1
ATOM 1561 C C . ARG A 1 196 ? -6.747 -14.093 8.169 1.00 96.12 196 ARG A C 1
ATOM 1563 O O . ARG A 1 196 ? -6.678 -15.250 7.752 1.00 96.12 196 ARG A O 1
ATOM 1570 N N . ARG A 1 197 ? -6.787 -13.046 7.359 1.00 96.38 197 ARG A N 1
ATOM 1571 C CA . ARG A 1 197 ? -6.661 -13.109 5.900 1.00 96.38 197 ARG A CA 1
ATOM 1572 C C . ARG A 1 197 ? -5.631 -12.095 5.436 1.00 96.38 197 ARG A C 1
ATOM 1574 O O . ARG A 1 197 ? -5.426 -11.087 6.100 1.00 96.38 197 ARG A O 1
ATOM 1581 N N . THR A 1 198 ? -5.036 -12.332 4.279 1.00 97.62 198 THR A N 1
ATOM 1582 C CA . THR A 1 198 ? -4.204 -11.324 3.621 1.00 97.62 198 THR A CA 1
ATOM 1583 C C . THR A 1 198 ? -5.089 -10.341 2.866 1.00 97.62 198 THR A C 1
ATOM 1585 O O . THR A 1 198 ? -6.016 -10.747 2.163 1.00 97.62 198 THR A O 1
ATOM 1588 N N . ILE A 1 199 ? -4.788 -9.056 3.002 1.00 98.06 199 ILE A N 1
ATOM 1589 C CA . ILE A 1 199 ? -5.356 -7.983 2.189 1.00 98.06 199 ILE A CA 1
ATOM 1590 C C . ILE A 1 199 ? -4.232 -7.204 1.516 1.00 98.06 199 ILE A C 1
ATOM 1592 O O . ILE A 1 199 ? -3.091 -7.215 1.983 1.00 98.06 199 ILE A O 1
ATOM 1596 N N . SER A 1 200 ? -4.556 -6.540 0.411 1.00 98.25 200 SER A N 1
ATOM 1597 C CA . SER A 1 200 ? -3.609 -5.713 -0.322 1.00 98.25 200 SER A CA 1
ATOM 1598 C C . SER A 1 200 ? -4.290 -4.450 -0.828 1.00 98.25 200 SER A C 1
ATOM 1600 O O . SER A 1 200 ? -5.371 -4.514 -1.411 1.00 98.25 200 SER A O 1
ATOM 1602 N N . TYR A 1 201 ? -3.623 -3.325 -0.609 1.00 98.56 201 TYR A N 1
ATOM 1603 C CA . TYR A 1 201 ? -3.868 -2.051 -1.265 1.00 98.56 201 TYR A CA 1
ATOM 1604 C C . TYR A 1 201 ? -2.883 -1.930 -2.420 1.00 98.56 201 TYR A C 1
ATOM 1606 O O . TYR A 1 201 ? -1.688 -2.140 -2.219 1.00 98.56 201 TYR A O 1
ATOM 1614 N N . MET A 1 202 ? -3.374 -1.602 -3.612 1.00 97.81 202 MET A N 1
ATOM 1615 C CA . MET A 1 202 ? -2.569 -1.333 -4.805 1.00 97.81 202 MET A CA 1
ATOM 1616 C C . MET A 1 202 ? -3.226 -0.199 -5.589 1.00 97.81 202 MET A C 1
ATOM 1618 O O . MET A 1 202 ? -4.447 -0.184 -5.729 1.00 97.81 202 MET A O 1
ATOM 1622 N N . GLY A 1 203 ? -2.439 0.747 -6.100 1.00 97.44 203 GLY A N 1
ATOM 1623 C CA . GLY A 1 203 ? -2.986 1.874 -6.856 1.00 97.44 203 GLY A CA 1
ATOM 1624 C C . GLY A 1 203 ? -1.978 2.989 -7.122 1.00 97.44 203 GLY A C 1
ATOM 1625 O O . GLY A 1 203 ? -0.776 2.745 -7.215 1.00 97.44 203 GLY A O 1
ATOM 1626 N N . GLY A 1 204 ? -2.488 4.215 -7.265 1.00 97.50 204 GLY A N 1
ATOM 1627 C CA . GLY A 1 204 ? -1.701 5.416 -7.579 1.00 97.50 204 GLY A CA 1
ATOM 1628 C C . GLY A 1 204 ? -1.265 6.261 -6.374 1.00 97.50 204 GLY A C 1
ATOM 1629 O O . GLY A 1 204 ? -0.466 7.177 -6.550 1.00 97.50 204 GLY A O 1
ATOM 1630 N N . LEU A 1 205 ? -1.752 5.957 -5.168 1.00 97.44 205 LEU A N 1
ATOM 1631 C CA . LEU A 1 205 ? -1.486 6.735 -3.955 1.00 97.44 205 LEU A CA 1
ATOM 1632 C C . LEU A 1 205 ? -0.246 6.197 -3.224 1.00 97.44 205 LEU A C 1
ATOM 1634 O O . LEU A 1 205 ? -0.290 5.111 -2.648 1.00 97.44 205 LEU A O 1
ATOM 1638 N N . ASP A 1 206 ? 0.854 6.951 -3.253 1.00 97.44 206 ASP A N 1
ATOM 1639 C CA . ASP A 1 206 ? 1.975 6.743 -2.325 1.00 97.44 206 ASP A CA 1
ATOM 1640 C C . ASP A 1 206 ? 1.576 7.183 -0.909 1.00 97.44 206 ASP A C 1
ATOM 1642 O O . ASP A 1 206 ? 0.718 8.049 -0.727 1.00 97.44 206 ASP A O 1
ATOM 1646 N N . LEU A 1 207 ? 2.231 6.604 0.099 1.00 97.69 207 LEU A N 1
ATOM 1647 C CA . LEU A 1 207 ? 2.084 7.018 1.494 1.00 97.69 207 LEU A CA 1
ATOM 1648 C C . LEU A 1 207 ? 3.056 8.157 1.804 1.00 97.69 207 LEU A C 1
ATOM 1650 O O . LEU A 1 207 ? 3.991 7.996 2.587 1.00 97.69 207 LEU A O 1
ATOM 1654 N N . CYS A 1 208 ? 2.861 9.288 1.135 1.00 95.44 208 CYS A N 1
ATOM 1655 C CA . CYS A 1 208 ? 3.711 10.464 1.257 1.00 95.44 208 CYS A CA 1
ATOM 1656 C C . CYS A 1 208 ? 2.889 11.760 1.248 1.00 95.44 208 CYS A C 1
ATOM 1658 O O . CYS A 1 208 ? 1.658 11.747 1.230 1.00 95.44 208 CYS A O 1
ATOM 1660 N N . ASP A 1 209 ? 3.580 12.890 1.285 1.00 91.81 209 ASP A N 1
ATOM 1661 C CA . ASP A 1 209 ? 3.004 14.218 1.157 1.00 91.81 209 ASP A CA 1
ATOM 1662 C C . ASP A 1 209 ? 2.321 14.449 -0.209 1.00 91.81 209 ASP A C 1
ATOM 1664 O O . ASP A 1 209 ? 2.578 13.780 -1.221 1.00 91.81 209 ASP A O 1
ATOM 1668 N N . GLY A 1 210 ? 1.387 15.404 -0.219 1.00 91.75 210 GLY A N 1
ATOM 1669 C CA . GLY A 1 210 ? 0.620 15.798 -1.405 1.00 91.75 210 GLY A CA 1
ATOM 1670 C C . GLY A 1 210 ? -0.443 14.795 -1.868 1.00 91.75 210 GLY A C 1
ATOM 1671 O O . GLY A 1 210 ? -1.051 15.022 -2.912 1.00 91.75 210 GLY A O 1
ATOM 1672 N N . ARG A 1 211 ? -0.647 13.695 -1.132 1.00 92.94 211 ARG A N 1
ATOM 1673 C CA . ARG A 1 211 ? -1.714 12.709 -1.358 1.00 92.94 211 ARG A CA 1
ATOM 1674 C C . ARG A 1 211 ? -2.817 12.843 -0.305 1.00 92.94 211 ARG A C 1
ATOM 1676 O O . ARG A 1 211 ? -2.542 13.331 0.830 1.00 92.94 211 ARG A O 1
#

Secondary structure (DSSP, 8-state):
----------------PPP--SS-TT-SS---SS-------SS---TTSSPP-B-TTSPBP----HHHHHHHHHHH-SSEEEEEES-B-TT-BSS-STT----BHHHHHHHHHHTT-EEEEEEE-------SS----SSTT---HHHHHHHTTT-TTEEEEEE----TT-TTHHHH------EEEEEEE-SSTT-EEEEEEESS--BSTT-

Radius of gyration: 23.3 Å; chains: 1; bounding box: 70×39×68 Å

Sequence (211 aa):
DADKSRGEIHLSIHYTDSEDDIEVPDTYFPMRENGKCYLYQDAHHEEGELPVITRSDGKTYAHGKCWMELYDHLMAAESFIYITGWSVWTEVVLVRGEGVAPITLGEIIKKKAGEGVKVCMLVWNEKTTKKGGKVELEGMMGTHDEETNIYFADMENVKCKLASRYHSHGKFTQFCFTHHQKSVIMDAPSHLPGRRRTISYMGGLDLCDGR

InterPro domains:
  IPR015679 Phospholipase D family [PTHR18896] (19-211)

Organism: NCBI:txid667725